Protein 3PE8 (pdb70)

Nearest PDB structures (foldseek):
  3pe8-assembly1_A  TM=1.005E+00  e=1.030E-46  Mycolicibacterium smegmatis MC2 155
  3p85-assembly1_A  TM=1.001E+00  e=3.002E-40  Mycobacterium avium 104
  4jjt-assembly1_A-2  TM=1.001E+00  e=5.258E-40  Mycobacterium tuberculosis H37Rv
  3qyr-assembly1_A  TM=1.001E+00  e=8.130E-40  Mycobacterium avium subsp. paratuberculosis
  4jjt-assembly1_C-2  TM=1.001E+00  e=1.613E-39  Mycobacterium tuberculosis H37Rv

Radius of gyration: 16.56 Å; Cα contacts (8 Å, |Δi|>4): 414; chains: 1; bounding box: 35×46×38 Å

Secondary structure (DSSP, 8-state):
--SEEEEEETTEEEEEE--GGGTT-B-HHHHHHHHHHHHHHHH-TT-SEEEEEESTT-SB--B-TTT----PPP-SS-EEEEE-SEEETHHHHHHHHSSEEEEETT-EEE--HHHHT----SSHHHHHHHHH-HHHHHHHHHH-PPEEHHHHHHHTS-S-EE-GGGHHHHHHHHHHHHHTS-HHHHHHHHHHHHHHHHHHHHHHHHHHHHHHHHHHHH-

Solvent-accessible surface area: 10639 Å² total; per-residue (Å²): 130,80,23,10,76,87,77,58,73,118,96,11,32,20,0,24,0,23,36,55,144,38,159,0,10,2,5,51,107,0,69,62,31,1,20,128,12,0,39,74,0,43,115,41,121,94,0,4,0,0,0,1,8,7,19,78,100,25,0,0,36,1,91,15,83,105,104,115,98,86,119,42,30,119,5,28,2,8,3,0,0,0,0,5,1,11,0,20,15,2,0,0,6,2,0,1,35,3,50,48,9,0,0,0,102,79,3,80,0,2,4,24,16,66,159,88,32,101,74,13,59,17,2,4,56,18,32,0,40,89,63,7,33,84,52,50,4,158,163,5,26,144,61,8,78,123,12,52,3,112,48,0,67,193,34,50,8,5,91,52,29,20,48,41,131,66,4,43,62,0,0,126,125,41,0,62,78,25,38,69,93,101,34,80,52,29,65,66,106,21,62,50,137,53,63,87,44,61,144,130,9,34,60,45,52,163,58,13,27,75,42,3,107,65,104,129,91,95,97

B-factor: mean 17.25, std 8.81, range [2.0, 65.83]

Structure (mmCIF, N/CA/C/O backbone):
data_3PE8
#
_entry.id   3PE8
#
_cell.length_a   87.410
_cell.length_b   87.410
_cell.length_c   185.190
_cell.angle_alpha   90.000
_cell.angle_beta   90.000
_cell.angle_gamma   120.000
#
_symmetry.space_group_name_H-M   'H 3 2'
#
loop_
_entity.id
_entity.type
_entity.pdbx_description
1 polymer 'Enoyl-CoA hydratase'
2 non-polymer 1,2-ETHANEDIOL
3 non-polymer 'ZINC ION'
4 water water
#
loop_
_atom_site.group_PDB
_atom_site.id
_atom_site.type_symbol
_atom_site.label_atom_id
_atom_site.label_alt_id
_atom_site.label_comp_id
_atom_site.label_asym_id
_atom_site.label_entity_id
_atom_site.label_seq_id
_atom_site.pdbx_PDB_ins_code
_atom_site.Cartn_x
_atom_site.Cartn_y
_atom_site.Cartn_z
_atom_site.occupancy
_atom_site.B_iso_or_equiv
_atom_site.auth_seq_id
_atom_site.auth_comp_id
_atom_site.auth_asym_id
_atom_site.auth_atom_id
_atom_site.pdbx_PDB_model_num
ATOM 1 N N . SER A 1 8 ? 38.942 14.148 68.484 1.00 32.11 4 SER A N 1
ATOM 2 C CA . SER A 1 8 ? 37.716 14.990 68.653 1.00 30.23 4 SER A CA 1
ATOM 3 C C . SER A 1 8 ? 36.983 14.651 69.945 1.00 27.83 4 SER A C 1
ATOM 4 O O . SER A 1 8 ? 37.217 13.601 70.541 1.00 29.72 4 SER A O 1
ATOM 6 N N . PRO A 1 9 ? 36.095 15.549 70.398 1.00 33.21 5 PRO A N 1
ATOM 7 C CA . PRO A 1 9 ? 35.394 15.233 71.635 1.00 28.45 5 PRO A CA 1
ATOM 8 C C . PRO A 1 9 ? 34.459 14.053 71.436 1.00 23.71 5 PRO A C 1
ATOM 9 O O . PRO A 1 9 ? 33.935 13.842 70.330 1.00 21.85 5 PRO A O 1
ATOM 13 N N . VAL A 1 10 ? 34.227 13.323 72.512 1.00 19.40 6 VAL A N 1
ATOM 14 C CA . VAL A 1 10 ? 33.336 12.170 72.460 1.00 17.31 6 VAL A CA 1
ATOM 15 C C . VAL A 1 10 ? 31.869 12.560 72.331 1.00 15.19 6 VAL A C 1
ATOM 16 O O . VAL A 1 10 ? 31.053 11.702 72.022 1.00 13.92 6 VAL A O 1
ATOM 20 N N . LEU A 1 11 ? 31.535 13.838 72.567 1.00 14.53 7 LEU A N 1
ATOM 21 C CA . LEU A 1 11 ? 30.157 14.335 72.476 1.00 13.46 7 LEU A CA 1
ATOM 22 C C . LEU A 1 11 ? 30.169 15.697 71.818 1.00 14.29 7 LEU A C 1
ATOM 23 O O . LEU A 1 11 ? 30.814 16.599 72.330 1.00 16.86 7 LEU A O 1
ATOM 28 N N . LEU A 1 12 ? 29.508 15.843 70.685 1.00 13.09 8 LEU A N 1
ATOM 29 C CA . LEU A 1 12 ? 29.401 17.147 70.029 1.00 13.86 8 LEU A CA 1
ATOM 30 C C . LEU A 1 12 ? 28.166 17.864 70.529 1.00 13.77 8 LEU A C 1
ATOM 31 O O . LEU A 1 12 ? 27.134 17.218 70.789 1.00 13.66 8 LEU A O 1
ATOM 36 N N . VAL A 1 13 ? 28.277 19.187 70.691 1.00 13.86 9 VAL A N 1
ATOM 37 C CA . VAL A 1 13 ? 27.179 20.004 71.234 1.00 14.15 9 VAL A CA 1
ATOM 38 C C . VAL A 1 13 ? 26.961 21.205 70.318 1.00 14.40 9 VAL A C 1
ATOM 39 O O . VAL A 1 13 ? 27.896 21.928 70.011 1.00 16.10 9 VAL A O 1
ATOM 43 N N . ASP A 1 14 ? 25.702 21.429 69.908 1.00 13.17 10 ASP A N 1
ATOM 44 C CA . ASP A 1 14 ? 25.309 22.587 69.121 1.00 14.38 10 ASP A CA 1
ATOM 45 C C . ASP A 1 14 ? 24.055 23.177 69.766 1.00 12.86 10 ASP A C 1
ATOM 46 O O . ASP A 1 14 ? 23.186 22.416 70.199 1.00 13.99 10 ASP A O 1
ATOM 51 N N . THR A 1 15 ? 23.944 24.493 69.788 1.00 13.50 11 THR A N 1
ATOM 52 C CA . THR A 1 15 ? 22.698 25.158 70.231 1.00 13.60 11 THR A CA 1
ATOM 53 C C . THR A 1 15 ? 22.288 26.153 69.160 1.00 14.08 11 THR A C 1
ATOM 54 O O . THR A 1 15 ? 23.041 27.076 68.836 1.00 15.31 11 THR A O 1
ATOM 58 N N . THR A 1 16 ? 21.114 25.910 68.582 1.00 12.97 12 THR A N 1
ATOM 59 C CA . THR A 1 16 ? 20.579 26.728 67.469 1.00 13.35 12 THR A CA 1
ATOM 60 C C . THR A 1 16 ? 19.069 26.855 67.681 1.00 12.14 12 THR A C 1
ATOM 61 O O . THR A 1 16 ? 18.398 25.834 67.881 1.00 12.83 12 THR A O 1
ATOM 65 N N . ASP A 1 17 ? 18.555 28.091 67.685 1.00 13.05 13 ASP A N 1
ATOM 66 C CA . ASP A 1 17 ? 17.120 28.323 67.789 1.00 12.57 13 ASP A CA 1
ATOM 67 C C . ASP A 1 17 ? 16.519 27.661 69.028 1.00 12.38 13 ASP A C 1
ATOM 68 O O . ASP A 1 17 ? 15.388 27.100 69.009 1.00 12.78 13 ASP A O 1
ATOM 73 N N . ARG A 1 18 ? 17.308 27.735 70.108 1.00 12.39 14 ARG A N 1
ATOM 74 C CA . ARG A 1 18 ? 16.923 27.265 71.445 1.00 13.21 14 ARG A CA 1
ATOM 75 C C . ARG A 1 18 ? 16.840 25.761 71.553 1.00 12.33 14 ARG A C 1
ATOM 76 O O . ARG A 1 18 ? 16.261 25.230 72.492 1.00 12.95 14 ARG A O 1
ATOM 84 N N . VAL A 1 19 ? 17.443 25.076 70.574 1.00 10.80 15 VAL A N 1
ATOM 85 C CA . VAL A 1 19 ? 17.503 23.623 70.552 1.00 10.33 15 VAL A CA 1
ATOM 86 C C . VAL A 1 19 ? 18.946 23.168 70.670 1.00 11.52 15 VAL A C 1
ATOM 87 O O . VAL A 1 19 ? 19.794 23.604 69.899 1.00 12.37 15 VAL A O 1
ATOM 91 N N . ARG A 1 20 ? 19.225 22.315 71.668 1.00 11.19 16 ARG A N 1
ATOM 92 C CA . ARG A 1 20 ? 20.587 21.813 71.872 1.00 11.97 16 ARG A CA 1
ATOM 93 C C . ARG A 1 20 ? 20.647 20.392 71.343 1.00 11.68 16 ARG A C 1
ATOM 94 O O . ARG A 1 20 ? 19.898 19.534 71.795 1.00 10.49 16 ARG A O 1
ATOM 102 N N . THR A 1 21 ? 21.524 20.164 70.365 1.00 11.06 17 THR A N 1
ATOM 103 C CA . THR A 1 21 ? 21.737 18.847 69.820 1.00 10.95 17 THR A CA 1
ATOM 104 C C . THR A 1 21 ? 22.990 18.254 70.447 1.00 10.45 17 THR A C 1
ATOM 105 O O . THR A 1 21 ? 24.073 18.882 70.425 1.00 11.55 17 THR A O 1
ATOM 109 N N . LEU A 1 22 ? 22.845 17.050 70.994 1.00 10.12 18 LEU A N 1
ATOM 110 C CA . LEU A 1 22 ? 23.941 16.294 71.617 1.00 10.27 18 LEU A CA 1
ATOM 111 C C . LEU A 1 22 ? 24.172 15.102 70.693 1.00 10.32 18 LEU A C 1
ATOM 112 O O . LEU A 1 22 ? 23.263 14.274 70.488 1.00 11.19 18 LEU A O 1
ATOM 117 N N . THR A 1 23 ? 25.352 15.067 70.088 1.00 10.09 19 THR A N 1
ATOM 118 C CA . THR A 1 23 ? 25.691 14.015 69.112 1.00 10.52 19 THR A CA 1
ATOM 119 C C . THR A 1 23 ? 26.736 13.098 69.721 1.00 10.06 19 THR A C 1
ATOM 120 O O . THR A 1 23 ? 27.867 13.522 69.935 1.00 12.55 19 THR A O 1
ATOM 124 N N . LEU A 1 24 ? 26.360 11.842 70.003 1.00 10.57 20 LEU A N 1
ATOM 125 C CA . LEU A 1 24 ? 27.303 10.813 70.443 1.00 11.69 20 LEU A CA 1
ATOM 126 C C . LEU A 1 24 ? 28.380 10.679 69.365 1.00 11.87 20 LEU A C 1
ATOM 127 O O . LEU A 1 24 ? 28.057 10.526 68.202 1.00 13.39 20 LEU A O 1
ATOM 132 N N . ASN A 1 25 ? 29.650 10.800 69.737 1.00 12.25 21 ASN A N 1
ATOM 133 C CA . ASN A 1 25 ? 30.704 10.979 68.750 1.00 13.00 21 ASN A CA 1
ATOM 134 C C . ASN A 1 25 ? 31.907 10.040 68.967 1.00 13.45 21 ASN A C 1
ATOM 135 O O . ASN A 1 25 ? 33.064 10.487 69.108 1.00 14.88 21 ASN A O 1
ATOM 140 N N . ARG A 1 26 ? 31.613 8.744 69.003 1.00 13.29 22 ARG A N 1
ATOM 141 C CA . ARG A 1 26 ? 32.667 7.735 68.967 1.00 14.52 22 ARG A CA 1
ATOM 142 C C . ARG A 1 26 ? 32.342 6.766 67.844 1.00 14.45 22 ARG A C 1
ATOM 143 O O . ARG A 1 26 ? 32.206 5.566 68.078 1.00 14.25 22 ARG A O 1
ATOM 151 N N . PRO A 1 27 ? 32.264 7.275 66.606 1.00 14.56 23 PRO A N 1
ATOM 152 C CA . PRO A 1 27 ? 31.835 6.372 65.532 1.00 15.05 23 PRO A CA 1
ATOM 153 C C . PRO A 1 27 ? 32.818 5.233 65.282 1.00 16.04 23 PRO A C 1
ATOM 154 O O . PRO A 1 27 ? 32.417 4.151 64.831 1.00 16.04 23 PRO A O 1
ATOM 158 N N . GLN A 1 28 ? 34.095 5.454 65.571 1.00 15.04 24 GLN A N 1
ATOM 159 C CA . GLN A 1 28 ? 35.107 4.419 65.430 1.00 16.85 24 GLN A CA 1
ATOM 160 C C . GLN A 1 28 ? 34.823 3.204 66.318 1.00 15.77 24 GLN A C 1
ATOM 161 O O . GLN A 1 28 ? 35.380 2.132 66.092 1.00 15.91 24 GLN A O 1
ATOM 167 N N . SER A 1 29 ? 33.968 3.381 67.336 1.00 14.15 25 SER A N 1
ATOM 168 C CA . SER A 1 29 ? 33.550 2.361 68.295 1.00 15.42 25 SER A CA 1
ATOM 169 C C . SER A 1 29 ? 32.016 2.220 68.327 1.00 14.24 25 SER A C 1
ATOM 170 O O . SER A 1 29 ? 31.415 1.799 69.334 1.00 14.58 25 SER A O 1
ATOM 173 N N . ARG A 1 30 ? 31.369 2.569 67.213 1.00 13.36 26 ARG A N 1
ATOM 174 C CA . ARG A 1 30 ? 29.897 2.454 67.086 1.00 13.37 26 ARG A CA 1
ATOM 175 C C . ARG A 1 30 ? 29.152 3.240 68.169 1.00 12.64 26 ARG A C 1
ATOM 176 O O . ARG A 1 30 ? 28.050 2.851 68.586 1.00 11.60 26 ARG A O 1
ATOM 184 N N . ASN A 1 31 ? 29.731 4.366 68.564 1.00 12.88 27 ASN A N 1
ATOM 185 C CA . ASN A 1 31 ? 29.202 5.229 69.595 1.00 12.43 27 ASN A CA 1
ATOM 186 C C . ASN A 1 31 ? 28.955 4.488 70.896 1.00 13.11 27 ASN A C 1
ATOM 187 O O . ASN A 1 31 ? 28.055 4.846 71.656 1.00 12.20 27 ASN A O 1
ATOM 192 N N . ALA A 1 32 ? 29.769 3.476 71.164 1.00 14.27 28 ALA A N 1
ATOM 193 C CA . ALA A 1 32 ? 29.667 2.715 72.409 1.00 14.46 28 ALA A CA 1
ATOM 194 C C . ALA A 1 32 ? 29.855 3.656 73.604 1.00 15.48 28 ALA A C 1
ATOM 195 O O . ALA A 1 32 ? 30.658 4.620 73.567 1.00 15.53 28 ALA A O 1
ATOM 197 N N . LEU A 1 33 ? 29.100 3.378 74.663 1.00 16.03 29 LEU A N 1
ATOM 198 C CA . LEU A 1 33 ? 29.077 4.222 75.853 1.00 15.84 29 LEU A CA 1
ATOM 199 C C . LEU A 1 33 ? 30.199 3.823 76.812 1.00 16.75 29 LEU A C 1
ATOM 200 O O . LEU A 1 33 ? 30.029 2.997 77.734 1.00 16.75 29 LEU A O 1
ATOM 205 N N . SER A 1 34 ? 31.367 4.378 76.536 1.00 16.62 30 SER A N 1
ATOM 206 C CA . SER A 1 34 ? 32.506 4.299 77.428 1.00 17.04 30 SER A CA 1
ATOM 207 C C . SER A 1 34 ? 32.168 5.067 78.685 1.00 17.53 30 SER A C 1
ATOM 208 O O . SER A 1 34 ? 31.221 5.855 78.723 1.00 17.01 30 SER A O 1
ATOM 211 N N . ALA A 1 35 ? 32.976 4.859 79.708 1.00 18.03 31 ALA A N 1
ATOM 212 C CA . ALA A 1 35 ? 32.835 5.637 80.940 1.00 18.33 31 ALA A CA 1
ATOM 213 C C . ALA A 1 35 ? 32.871 7.123 80.667 1.00 18.10 31 ALA A C 1
ATOM 214 O O . ALA A 1 35 ? 32.058 7.872 81.195 1.00 18.54 31 ALA A O 1
ATOM 216 N N . GLU A 1 36 ? 33.820 7.558 79.849 1.00 18.84 32 GLU A N 1
ATOM 217 C CA . GLU A 1 36 ? 33.922 8.970 79.481 1.00 19.17 32 GLU A CA 1
ATOM 218 C C . GLU A 1 36 ? 32.684 9.489 78.762 1.00 17.59 32 GLU A C 1
ATOM 219 O O . GLU A 1 36 ? 32.172 10.552 79.098 1.00 17.62 32 GLU A O 1
ATOM 225 N N . LEU A 1 37 ? 32.181 8.737 77.785 1.00 15.55 33 LEU A N 1
ATOM 226 C CA . LEU A 1 37 ? 31.004 9.214 77.053 1.00 14.82 33 LEU A CA 1
ATOM 227 C C . LEU A 1 37 ? 29.781 9.222 77.957 1.00 14.62 33 LEU A C 1
ATOM 228 O O . LEU A 1 37 ? 28.984 10.163 77.920 1.00 14.48 33 LEU A O 1
ATOM 233 N N . ARG A 1 38 ? 29.631 8.212 78.813 1.00 15.47 34 ARG A N 1
ATOM 234 C CA . ARG A 1 38 ? 28.493 8.213 79.749 1.00 15.50 34 ARG A CA 1
ATOM 235 C C . ARG A 1 38 ? 28.524 9.447 80.636 1.00 16.81 34 ARG A C 1
ATOM 236 O O . ARG A 1 38 ? 27.546 10.189 80.737 1.00 16.84 34 ARG A O 1
ATOM 244 N N . SER A 1 39 ? 29.672 9.708 81.250 1.00 16.55 35 SER A N 1
ATOM 245 C CA A SER A 1 39 ? 29.851 10.865 82.135 0.50 17.41 35 SER A CA 1
ATOM 246 C CA B SER A 1 39 ? 29.735 10.844 82.161 0.50 17.65 35 SER A CA 1
ATOM 247 C C . SER A 1 39 ? 29.507 12.160 81.413 1.00 16.67 35 SER A C 1
ATOM 248 O O . SER A 1 39 ? 28.772 13.022 81.928 1.00 17.11 35 SER A O 1
ATOM 253 N N . THR A 1 40 ? 30.093 12.305 80.227 1.00 16.14 36 THR A N 1
ATOM 254 C CA . THR A 1 40 ? 29.946 13.519 79.428 1.00 15.76 36 THR A CA 1
ATOM 255 C C . THR A 1 40 ? 28.487 13.705 78.973 1.00 14.91 36 THR A C 1
ATOM 256 O O . THR A 1 40 ? 27.937 14.815 79.051 1.00 15.32 36 THR A O 1
ATOM 260 N N . PHE A 1 41 ? 27.874 12.626 78.516 1.00 14.83 37 PHE A N 1
ATOM 261 C CA . PHE A 1 41 ? 26.490 12.695 78.024 1.00 13.32 37 PHE A CA 1
ATOM 262 C C . PHE A 1 41 ? 25.508 13.051 79.127 1.00 13.78 37 PHE A C 1
ATOM 263 O O . PHE A 1 41 ? 24.671 13.964 78.992 1.00 13.12 37 PHE A O 1
ATOM 271 N N . PHE A 1 42 ? 25.597 12.338 80.243 1.00 14.02 38 PHE A N 1
ATOM 272 C CA . PHE A 1 42 ? 24.672 12.570 81.344 1.00 15.71 38 PHE A CA 1
ATOM 273 C C . PHE A 1 42 ? 24.853 13.963 81.926 1.00 15.88 38 PHE A C 1
ATOM 274 O O . PHE A 1 42 ? 23.871 14.622 82.287 1.00 17.01 38 PHE A O 1
ATOM 282 N N . ARG A 1 43 ? 26.101 14.445 82.002 1.00 16.39 39 ARG A N 1
ATOM 283 C CA . ARG A 1 43 ? 26.360 15.814 82.408 1.00 17.05 39 ARG A CA 1
ATOM 284 C C . ARG A 1 43 ? 25.776 16.835 81.418 1.00 16.49 39 ARG A C 1
ATOM 285 O O . ARG A 1 43 ? 25.223 17.841 81.818 1.00 17.11 39 ARG A O 1
ATOM 293 N N . ALA A 1 44 ? 25.895 16.554 80.127 1.00 15.56 40 ALA A N 1
ATOM 294 C CA . ALA A 1 44 ? 25.343 17.438 79.100 1.00 14.98 40 ALA A CA 1
ATOM 295 C C . ALA A 1 44 ? 23.815 17.566 79.193 1.00 14.35 40 ALA A C 1
ATOM 296 O O . ALA A 1 44 ? 23.264 18.660 78.985 1.00 14.50 40 ALA A O 1
ATOM 298 N N . LEU A 1 45 ? 23.136 16.479 79.538 1.00 14.05 41 LEU A N 1
ATOM 299 C CA . LEU A 1 45 ? 21.688 16.523 79.764 1.00 13.48 41 LEU A CA 1
ATOM 300 C C . LEU A 1 45 ? 21.335 17.450 80.922 1.00 14.44 41 LEU A C 1
ATOM 301 O O . LEU A 1 45 ? 20.441 18.311 80.808 1.00 14.62 41 LEU A O 1
ATOM 306 N N . SER A 1 46 ? 22.060 17.311 82.031 1.00 14.46 42 SER A N 1
ATOM 307 C CA . SER A 1 46 ? 21.854 18.145 83.192 1.00 16.90 42 SER A CA 1
ATOM 308 C C . SER A 1 46 ? 22.158 19.599 82.881 1.00 16.23 42 SER A C 1
ATOM 309 O O . SER A 1 46 ? 21.426 20.521 83.281 1.00 16.75 42 SER A O 1
ATOM 312 N N . ASP A 1 47 ? 23.218 19.816 82.126 1.00 16.21 43 ASP A N 1
ATOM 313 C CA . ASP A 1 47 ? 23.609 21.183 81.780 1.00 17.19 43 ASP A CA 1
ATOM 314 C C . ASP A 1 47 ? 22.525 21.823 80.898 1.00 16.48 43 ASP A C 1
ATOM 315 O O . ASP A 1 47 ? 22.193 23.008 81.070 1.00 17.99 43 ASP A O 1
ATOM 320 N N . ALA A 1 48 ? 21.957 21.041 79.960 1.00 15.12 44 ALA A N 1
ATOM 321 C CA . ALA A 1 48 ? 20.890 21.529 79.092 1.00 13.68 44 ALA A CA 1
ATOM 322 C C . ALA A 1 48 ? 19.662 21.911 79.928 1.00 14.25 44 ALA A C 1
ATOM 323 O O . ALA A 1 48 ? 19.052 22.941 79.707 1.00 14.77 44 ALA A O 1
ATOM 325 N N . GLN A 1 49 ? 19.334 21.081 80.908 1.00 13.97 45 GLN A N 1
ATOM 326 C CA . GLN A 1 49 ? 18.205 21.366 81.787 1.00 15.31 45 GLN A CA 1
ATOM 327 C C . GLN A 1 49 ? 18.388 22.684 82.520 1.00 16.69 45 GLN A C 1
ATOM 328 O O . GLN A 1 49 ? 17.423 23.441 82.725 1.00 17.76 45 GLN A O 1
ATOM 334 N N . ASN A 1 50 ? 19.624 22.948 82.951 1.00 17.92 46 ASN A N 1
ATOM 335 C CA . ASN A 1 50 ? 19.948 24.139 83.738 1.00 20.41 46 ASN A CA 1
ATOM 336 C C . ASN A 1 50 ? 20.198 25.421 82.927 1.00 20.81 46 ASN A C 1
ATOM 337 O O . ASN A 1 50 ? 20.250 26.527 83.490 1.00 22.95 46 ASN A O 1
ATOM 342 N N . ASP A 1 51 ? 20.313 25.284 81.612 1.00 19.08 47 ASP A N 1
ATOM 343 C CA . ASP A 1 51 ? 20.717 26.380 80.758 1.00 18.99 47 ASP A CA 1
ATOM 344 C C . ASP A 1 51 ? 19.486 27.091 80.231 1.00 19.38 47 ASP A C 1
ATOM 345 O O . ASP A 1 51 ? 18.717 26.527 79.452 1.00 18.02 47 ASP A O 1
ATOM 350 N N . ASP A 1 52 ? 19.305 28.345 80.632 1.00 20.96 48 ASP A N 1
ATOM 351 C CA . ASP A 1 52 ? 18.150 29.110 80.219 1.00 21.82 48 ASP A CA 1
ATOM 352 C C . ASP A 1 52 ? 18.101 29.419 78.715 1.00 21.75 48 ASP A C 1
ATOM 353 O O . ASP A 1 52 ? 17.047 29.817 78.227 1.00 22.83 48 ASP A O 1
ATOM 358 N N . ASP A 1 53 ? 19.200 29.197 77.988 1.00 21.35 49 ASP A N 1
ATOM 359 C CA . ASP A 1 53 ? 19.238 29.366 76.533 1.00 21.36 49 ASP A CA 1
ATOM 360 C C . ASP A 1 53 ? 18.651 28.160 75.769 1.00 19.66 49 ASP A C 1
ATOM 361 O O . ASP A 1 53 ? 18.502 28.234 74.538 1.00 19.89 49 ASP A O 1
ATOM 366 N N . VAL A 1 54 ? 18.266 27.107 76.490 1.00 16.79 50 VAL A N 1
ATOM 367 C CA . VAL A 1 54 ? 17.829 25.848 75.854 1.00 14.95 50 VAL A CA 1
ATOM 368 C C . VAL A 1 54 ? 16.391 25.517 76.222 1.00 13.76 50 VAL A C 1
ATOM 369 O O . VAL A 1 54 ? 16.022 25.515 77.408 1.00 14.44 50 VAL A O 1
ATOM 373 N N . ASP A 1 55 ? 15.573 25.257 75.213 1.00 13.14 51 ASP A N 1
ATOM 374 C CA . ASP A 1 55 ? 14.201 24.779 75.455 1.00 13.32 51 ASP A CA 1
ATOM 375 C C . ASP A 1 55 ? 14.013 23.286 75.205 1.00 11.89 51 ASP A C 1
ATOM 376 O O . ASP A 1 55 ? 13.153 22.660 75.823 1.00 12.49 51 ASP A O 1
ATOM 381 N N . VAL A 1 56 ? 14.750 22.741 74.237 1.00 11.32 52 VAL A N 1
ATOM 382 C CA . VAL A 1 56 ? 14.551 21.381 73.720 1.00 9.89 52 VAL A CA 1
ATOM 383 C C . VAL A 1 56 ? 15.915 20.763 73.430 1.00 9.76 52 VAL A C 1
ATOM 384 O O . VAL A 1 56 ? 16.862 21.480 73.044 1.00 10.49 52 VAL A O 1
ATOM 388 N N . VAL A 1 57 ? 16.044 19.463 73.711 1.00 9.60 53 VAL A N 1
ATOM 389 C CA . VAL A 1 57 ? 17.250 18.694 73.401 1.00 9.61 53 VAL A CA 1
ATOM 390 C C . VAL A 1 57 ? 16.957 17.670 72.288 1.00 9.75 53 VAL A C 1
ATOM 391 O O . VAL A 1 57 ? 15.895 17.000 72.323 1.00 9.54 53 VAL A O 1
ATOM 395 N N . ILE A 1 58 ? 17.879 17.549 71.325 1.00 9.47 54 ILE A N 1
ATOM 396 C CA . ILE A 1 58 ? 17.905 16.430 70.380 1.00 9.42 54 ILE A CA 1
ATOM 397 C C . ILE A 1 58 ? 19.116 15.573 70.690 1.00 9.57 54 ILE A C 1
ATOM 398 O O . ILE A 1 58 ? 20.230 16.114 70.786 1.00 11.22 54 ILE A O 1
ATOM 403 N N . VAL A 1 59 ? 18.917 14.265 70.793 1.00 9.04 55 VAL A N 1
ATOM 404 C CA . VAL A 1 59 ? 20.016 13.334 70.956 1.00 8.65 55 VAL A CA 1
ATOM 405 C C . VAL A 1 59 ? 20.150 12.529 69.671 1.00 9.13 55 VAL A C 1
ATOM 406 O O . VAL A 1 59 ? 19.159 11.986 69.191 1.00 9.11 55 VAL A O 1
ATOM 410 N N . THR A 1 60 ? 21.379 12.432 69.132 1.00 8.65 56 THR A N 1
ATOM 411 C CA . THR A 1 60 ? 21.580 11.645 67.919 1.00 9.07 56 THR A CA 1
ATOM 412 C C . THR A 1 60 ? 22.964 11.058 67.977 1.00 10.35 56 THR A C 1
ATOM 413 O O . THR A 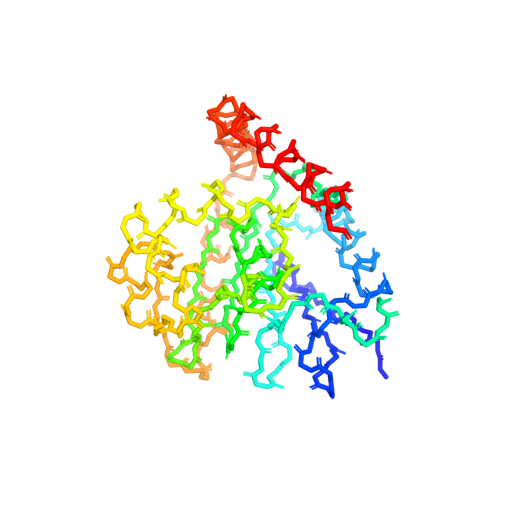1 60 ? 23.727 11.360 68.905 1.00 11.09 56 THR A O 1
ATOM 417 N N . GLY A 1 61 ? 23.293 10.239 66.994 1.00 9.65 57 GLY A N 1
ATOM 418 C CA . GLY A 1 61 ? 24.644 9.669 66.898 1.00 10.15 57 GLY A CA 1
ATOM 419 C C . GLY A 1 61 ? 25.363 10.064 65.630 1.00 9.84 57 GLY A C 1
ATOM 420 O O . GLY A 1 61 ? 24.739 10.247 64.576 1.00 10.69 57 GLY A O 1
ATOM 421 N N . ALA A 1 62 ? 26.687 10.136 65.706 1.00 10.92 58 ALA A N 1
ATOM 422 C CA . ALA A 1 62 ? 27.506 10.221 64.509 1.00 11.48 58 ALA A CA 1
ATOM 423 C C . ALA A 1 62 ? 27.233 9.000 63.641 1.00 11.64 58 ALA A C 1
ATOM 424 O O . ALA A 1 62 ? 27.133 7.901 64.159 1.00 12.99 58 ALA A O 1
ATOM 426 N N . ASP A 1 63 ? 27.077 9.171 62.336 1.00 11.40 59 ASP A N 1
ATOM 427 C CA . ASP A 1 63 ? 26.749 8.035 61.475 1.00 11.86 59 ASP A CA 1
ATOM 428 C C . ASP A 1 63 ? 27.862 6.966 61.459 1.00 11.92 59 ASP A C 1
ATOM 429 O O . ASP A 1 63 ? 29.041 7.278 61.692 1.00 12.20 59 ASP A O 1
ATOM 434 N N . PRO A 1 64 ? 27.498 5.712 61.142 1.00 12.48 60 PRO A N 1
ATOM 435 C CA . PRO A 1 64 ? 26.175 5.248 60.713 1.00 12.87 60 PRO A CA 1
ATOM 436 C C . PRO A 1 64 ? 25.376 4.518 61.776 1.00 13.48 60 PRO A C 1
ATOM 437 O O . PRO A 1 64 ? 24.298 4.001 61.455 1.00 14.16 60 PRO A O 1
ATOM 441 N N . VAL A 1 65 ? 25.880 4.469 63.009 1.00 13.53 61 VAL A N 1
ATOM 442 C CA . VAL A 1 65 ? 25.238 3.745 64.107 1.00 13.14 61 VAL A CA 1
ATOM 443 C C . VAL A 1 65 ? 24.719 4.790 65.095 1.00 12.42 61 VAL A C 1
ATOM 444 O O . VAL A 1 65 ? 25.359 5.811 65.291 1.00 13.60 61 VAL A O 1
ATOM 448 N N . PHE A 1 66 ? 23.544 4.594 65.696 1.00 10.47 62 PHE A N 1
ATOM 449 C CA . PHE A 1 66 ? 23.089 5.486 66.773 1.00 9.54 62 PHE A CA 1
ATOM 450 C C . PHE A 1 66 ? 23.918 5.212 68.032 1.00 10.67 62 PHE A C 1
ATOM 451 O O . PHE A 1 66 ? 24.681 6.086 68.479 1.00 9.60 62 PHE A O 1
ATOM 459 N N . CYS A 1 67 ? 23.842 3.989 68.551 1.00 9.96 63 CYS A N 1
ATOM 460 C CA . CYS A 1 67 ? 24.591 3.585 69.755 1.00 9.68 63 CYS A CA 1
ATOM 461 C C . CYS A 1 67 ? 24.534 2.069 69.891 1.00 11.08 63 CYS A C 1
ATOM 462 O O . CYS A 1 67 ? 23.431 1.515 69.981 1.00 11.08 63 CYS A O 1
ATOM 465 N N . ALA A 1 68 ? 25.711 1.425 69.891 1.00 12.37 64 ALA A N 1
ATOM 466 C CA . ALA A 1 68 ? 25.822 -0.041 69.989 1.00 13.60 64 ALA A CA 1
ATOM 467 C C . ALA A 1 68 ? 25.714 -0.566 71.405 1.00 14.61 64 ALA A C 1
ATOM 468 O O . ALA A 1 68 ? 25.764 -1.781 71.566 1.00 15.66 64 ALA A O 1
ATOM 470 N N . GLY A 1 69 ? 25.609 0.318 72.406 1.00 15.34 65 GLY A N 1
ATOM 471 C CA . GLY A 1 69 ? 25.469 -0.091 73.819 1.00 16.70 65 GLY A CA 1
ATOM 472 C C . GLY A 1 69 ? 26.688 0.271 74.652 1.00 19.18 65 GLY A C 1
ATOM 473 O O . GLY A 1 69 ? 27.530 1.040 74.242 1.00 18.35 65 GLY A O 1
ATOM 474 N N . LEU A 1 70 ? 26.778 -0.335 75.828 1.00 21.42 66 LEU A N 1
ATOM 475 C CA . LEU A 1 70 ? 27.901 -0.087 76.729 1.00 25.97 66 LEU A CA 1
ATOM 476 C C . LEU A 1 70 ? 29.175 -0.577 76.068 1.00 28.15 66 LEU A C 1
ATOM 477 O O . LEU A 1 70 ? 29.155 -1.558 75.299 1.00 27.98 66 LEU A O 1
ATOM 482 N N . ASP A 1 71 ? 30.290 0.122 76.320 1.00 30.12 67 ASP A N 1
ATOM 483 C CA . ASP A 1 71 ? 31.591 -0.303 75.792 1.00 32.48 67 ASP A CA 1
ATOM 484 C C . ASP A 1 71 ? 32.025 -1.536 76.603 1.00 35.00 67 ASP A C 1
ATOM 485 O O . ASP A 1 71 ? 32.455 -1.419 77.752 1.00 35.53 67 ASP A O 1
ATOM 490 N N . LEU A 1 72 ? 31.847 -2.715 76.010 1.00 37.10 68 LEU A N 1
ATOM 491 C CA . LEU A 1 72 ? 32.102 -3.981 76.704 1.00 39.54 68 LEU A CA 1
ATOM 492 C C . LEU A 1 72 ? 33.604 -4.283 76.754 1.00 41.83 68 LEU A C 1
ATOM 493 O O . LEU A 1 72 ? 34.088 -4.950 77.688 1.00 42.77 68 LEU A O 1
ATOM 495 N N . LYS A 1 73 ? 34.324 -3.809 75.734 1.00 42.98 69 LYS A N 1
ATOM 496 C CA . LYS A 1 73 ? 35.786 -3.908 75.686 1.00 44.22 69 LYS A CA 1
ATOM 497 C C . LYS A 1 73 ? 36.374 -3.262 76.934 1.00 45.33 69 LYS A C 1
ATOM 49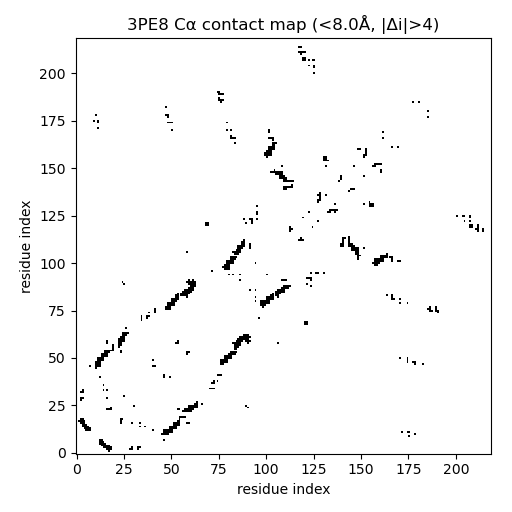8 O O . LYS A 1 73 ? 37.162 -3.873 77.670 1.00 46.03 69 LYS A O 1
ATOM 500 N N . GLU A 1 74 ? 35.971 -2.016 77.167 1.00 45.22 70 GLU A N 1
ATOM 501 C CA . GLU A 1 74 ? 36.384 -1.266 78.343 1.00 45.88 70 GLU A CA 1
ATOM 502 C C . GLU A 1 74 ? 35.957 -1.968 79.638 1.00 47.18 70 GLU A C 1
ATOM 503 O O . GLU A 1 74 ? 36.772 -2.121 80.550 1.00 48.22 70 GLU A O 1
ATOM 509 N N . LEU A 1 75 ? 34.691 -2.396 79.707 1.00 47.55 71 LEU A N 1
ATOM 510 C CA . LEU A 1 75 ? 34.143 -3.038 80.909 1.00 48.45 71 LEU A CA 1
ATOM 511 C C . LEU A 1 75 ? 34.678 -4.463 81.070 1.00 49.67 71 LEU A C 1
ATOM 512 O O . LEU A 1 75 ? 35.348 -4.772 82.057 1.00 51.19 71 LEU A O 1
ATOM 514 N N . SER A 1 85 ? 23.924 1.449 87.820 1.00 25.94 81 SER A N 1
ATOM 515 C CA . SER A 1 85 ? 22.717 2.156 88.196 1.00 25.97 81 SER A CA 1
ATOM 516 C C . SER A 1 85 ? 22.347 3.114 87.089 1.00 23.25 81 SER A C 1
ATOM 517 O O . SER A 1 85 ? 23.223 3.529 86.295 1.00 22.49 81 SER A O 1
ATOM 520 N N . PRO A 1 86 ? 21.063 3.478 87.005 1.00 22.33 82 PRO A N 1
ATOM 521 C CA . PRO A 1 86 ? 20.688 4.454 85.993 1.00 20.93 82 PRO A CA 1
ATOM 522 C C . PRO A 1 86 ? 21.227 5.853 86.307 1.00 21.21 82 PRO A C 1
ATOM 523 O O . PRO A 1 86 ? 21.438 6.191 87.472 1.00 22.00 82 PRO A O 1
ATOM 527 N N . LYS A 1 87 ? 21.515 6.594 85.244 1.00 19.61 83 LYS A N 1
ATOM 528 C CA . LYS A 1 87 ? 22.129 7.923 85.318 1.00 20.20 83 LYS A CA 1
ATOM 529 C C . LYS A 1 87 ? 21.331 9.028 84.610 1.00 19.22 83 LYS A C 1
ATOM 530 O O . LYS A 1 87 ? 21.641 10.199 84.772 1.00 19.93 83 LYS A O 1
ATOM 536 N N . TRP A 1 88 ? 20.315 8.685 83.817 1.00 18.27 84 TRP A N 1
ATOM 537 C CA . TRP A 1 88 ? 19.617 9.706 83.052 1.00 17.52 84 TRP A CA 1
ATOM 538 C C . TRP A 1 88 ? 18.913 10.608 84.053 1.00 18.75 84 TRP A C 1
ATOM 539 O O . TRP A 1 88 ? 18.141 10.107 84.876 1.00 19.18 84 TRP A O 1
ATOM 550 N N . PRO A 1 89 ? 19.174 11.930 84.000 1.00 17.36 85 PRO A N 1
ATOM 551 C CA . PRO A 1 89 ? 18.700 12.861 85.037 1.00 18.76 85 PRO A CA 1
ATOM 552 C C . PRO A 1 89 ? 17.233 13.278 84.897 1.00 17.93 85 PRO A C 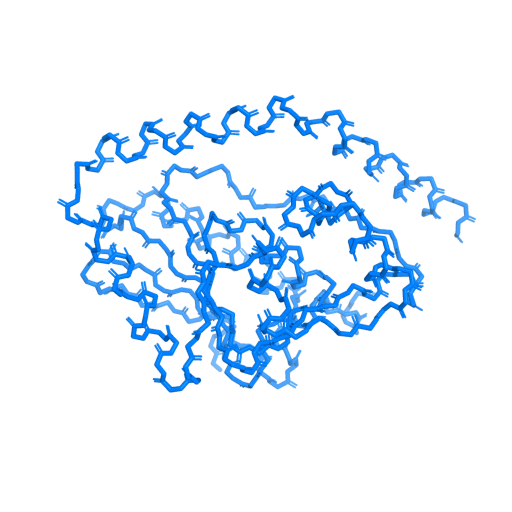1
ATOM 553 O O . PRO A 1 89 ? 16.626 13.086 83.843 1.00 17.37 85 PRO A O 1
ATOM 557 N N . ASP A 1 90 ? 16.650 13.789 85.980 1.00 19.34 86 ASP A N 1
ATOM 558 C CA A ASP A 1 90 ? 15.313 14.345 85.928 0.70 19.14 86 ASP A CA 1
ATOM 559 C CA B ASP A 1 90 ? 15.311 14.347 85.932 0.30 18.83 86 ASP A CA 1
ATOM 560 C C . ASP A 1 90 ? 15.358 15.617 85.084 1.00 18.39 86 ASP A C 1
ATOM 561 O O . ASP A 1 90 ? 16.186 16.502 85.313 1.00 19.20 86 ASP A O 1
ATOM 570 N N . MET A 1 91 ? 14.472 15.700 84.109 1.00 16.88 87 MET A N 1
ATOM 571 C CA . MET A 1 91 ? 14.448 16.814 83.164 1.00 15.72 87 MET A CA 1
ATOM 572 C C . MET A 1 91 ? 12.997 17.223 82.965 1.00 15.33 87 MET A C 1
ATOM 573 O O . MET A 1 91 ? 12.102 16.375 82.967 1.00 15.94 87 MET A O 1
ATOM 578 N N . THR A 1 92 ? 12.769 18.516 82.761 1.00 14.58 88 THR A N 1
ATOM 579 C CA . THR A 1 92 ? 11.451 19.010 82.375 1.00 13.59 88 THR A CA 1
ATOM 580 C C . THR A 1 92 ? 11.451 19.531 80.957 1.00 13.20 88 THR A C 1
ATOM 581 O O . THR A 1 92 ? 10.384 19.854 80.436 1.00 14.26 88 THR A O 1
ATOM 585 N N . LYS A 1 93 ? 12.627 19.629 80.331 1.00 12.50 89 LYS A N 1
ATOM 586 C CA . LYS A 1 93 ? 12.728 20.030 78.916 1.00 12.01 89 LYS A CA 1
ATOM 587 C C . LYS A 1 93 ? 12.663 18.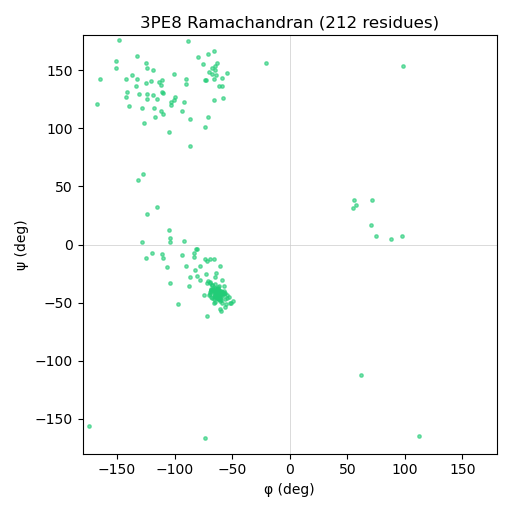776 78.026 1.00 11.61 89 LYS A C 1
ATOM 588 O O . LYS A 1 93 ? 13.314 17.784 78.310 1.00 12.08 89 LYS A O 1
ATOM 594 N N . PRO A 1 94 ? 11.925 18.839 76.918 1.00 11.15 90 PRO A N 1
ATOM 595 C CA . PRO A 1 94 ? 11.781 17.671 76.100 1.00 11.34 90 PRO A CA 1
ATOM 596 C C . PRO A 1 94 ? 13.064 17.198 75.430 1.00 10.61 90 PRO A C 1
ATOM 597 O O . PRO A 1 94 ? 13.857 18.010 74.980 1.00 10.55 90 PRO A O 1
ATOM 601 N N . VAL A 1 95 ? 13.225 15.879 75.354 1.00 9.43 91 VAL A N 1
ATOM 602 C CA . VAL A 1 95 ? 14.350 15.218 74.695 1.00 8.79 91 VAL A CA 1
ATOM 603 C C . VAL A 1 95 ? 13.827 14.382 73.533 1.00 9.17 91 VAL A C 1
ATOM 604 O O . VAL A 1 95 ? 13.027 13.466 73.721 1.00 9.60 91 VAL A O 1
ATOM 608 N N . ILE A 1 96 ? 14.255 14.736 72.335 1.00 8.26 92 ILE A N 1
ATOM 609 C CA . ILE A 1 96 ? 13.881 14.078 71.079 1.00 8.09 92 ILE A CA 1
ATOM 610 C C . ILE A 1 96 ? 15.066 13.217 70.671 1.00 8.87 92 ILE A C 1
ATOM 611 O O . ILE A 1 96 ? 16.192 13.719 70.567 1.00 10.44 92 ILE A O 1
ATOM 616 N N . GLY A 1 97 ? 14.838 11.916 70.511 1.00 8.65 93 GLY A N 1
ATOM 617 C CA . GLY A 1 97 ? 15.879 11.031 69.973 1.00 8.84 93 GLY A CA 1
ATOM 618 C C . GLY A 1 97 ? 15.739 10.940 68.482 1.00 8.99 93 GLY A C 1
ATOM 619 O O . GLY A 1 97 ? 14.654 10.544 67.983 1.00 9.45 93 GLY A O 1
ATOM 620 N N . ALA A 1 98 ? 16.801 11.300 67.743 1.00 8.15 94 ALA A N 1
ATOM 621 C CA . ALA A 1 98 ? 16.828 11.189 66.278 1.00 8.21 94 ALA A CA 1
ATOM 622 C C . ALA A 1 98 ? 17.702 9.989 65.980 1.00 8.38 94 ALA A C 1
ATOM 623 O O . ALA A 1 98 ? 18.945 10.057 66.017 1.00 8.82 94 ALA A O 1
ATOM 625 N N . ILE A 1 99 ? 17.043 8.862 65.766 1.00 8.17 95 ILE A N 1
ATOM 626 C CA . ILE A 1 99 ? 17.761 7.572 65.669 1.00 8.74 95 ILE A CA 1
ATOM 627 C C . ILE A 1 99 ? 18.223 7.363 64.241 1.00 8.92 95 ILE A C 1
ATOM 628 O O . ILE A 1 99 ? 17.411 7.068 63.341 1.00 9.19 95 ILE A O 1
ATOM 633 N N . ASN A 1 100 ? 19.536 7.484 64.038 1.00 9.06 96 ASN A N 1
ATOM 634 C CA . ASN A 1 100 ? 20.151 7.526 62.711 1.00 10.43 96 ASN A CA 1
ATOM 635 C C . ASN A 1 100 ? 20.627 6.174 62.178 1.00 10.33 96 ASN A C 1
ATOM 636 O O . ASN A 1 100 ? 21.044 6.081 61.043 1.00 12.96 96 ASN A O 1
ATOM 641 N N . GLY A 1 101 ? 20.614 5.147 63.019 1.00 9.75 97 GLY A N 1
ATOM 642 C CA . GLY A 1 101 ? 21.157 3.840 62.687 1.00 10.47 97 GLY A CA 1
ATOM 643 C C . GLY A 1 101 ? 20.837 2.895 63.839 1.00 9.22 97 GLY A C 1
ATOM 644 O O . GLY A 1 101 ? 19.885 3.137 64.604 1.00 9.81 97 GLY A O 1
ATOM 645 N N . ALA A 1 102 ? 21.628 1.833 63.964 1.00 9.41 98 ALA A N 1
ATOM 646 C CA . ALA A 1 102 ? 21.374 0.809 64.967 1.00 9.84 98 ALA A CA 1
ATOM 647 C C . ALA A 1 102 ? 21.430 1.383 66.381 1.00 9.47 98 ALA A C 1
ATOM 648 O O . ALA A 1 102 ? 22.324 2.165 66.723 1.00 9.85 98 ALA A O 1
ATOM 650 N N . ALA A 1 103 ? 20.453 0.963 67.184 1.00 9.55 99 ALA A N 1
ATOM 651 C CA . ALA A 1 103 ? 20.319 1.319 68.600 1.00 8.97 99 ALA A CA 1
ATOM 652 C C . ALA A 1 103 ? 20.196 -0.041 69.306 1.00 9.33 99 ALA A C 1
ATOM 653 O O . ALA A 1 103 ? 19.183 -0.716 69.189 1.00 9.96 99 ALA A O 1
ATOM 655 N N . VAL A 1 104 ? 21.264 -0.461 69.952 1.00 9.45 100 VAL A N 1
ATOM 656 C CA . VAL A 1 104 ? 21.413 -1.826 70.438 1.00 10.02 100 VAL A CA 1
ATOM 657 C C . VAL A 1 104 ? 21.694 -1.866 71.921 1.00 10.66 100 VAL A C 1
ATOM 658 O O . VAL A 1 104 ? 22.594 -1.201 72.402 1.00 10.77 100 VAL A O 1
ATOM 662 N N . THR A 1 105 ? 20.867 -2.615 72.659 1.00 10.68 101 THR A N 1
ATOM 663 C CA . THR A 1 105 ? 21.110 -2.958 74.054 1.00 11.00 101 THR A CA 1
ATOM 664 C C . THR A 1 105 ? 21.153 -1.695 74.899 1.00 10.20 101 THR A C 1
ATOM 665 O O . THR A 1 105 ? 20.122 -1.044 75.002 1.00 9.42 101 THR A O 1
ATOM 669 N N . GLY A 1 106 ? 22.273 -1.271 75.475 1.00 11.75 102 GLY A N 1
ATOM 670 C CA . GLY A 1 106 ? 22.278 0.021 76.180 1.00 11.66 102 GLY A CA 1
ATOM 671 C C . GLY A 1 106 ? 21.904 1.191 75.297 1.00 10.79 102 GLY A C 1
ATOM 672 O O . GLY A 1 106 ? 21.353 2.177 75.776 1.00 10.91 102 GLY A O 1
ATOM 673 N N . GLY A 1 107 ? 22.207 1.119 74.008 1.00 10.62 103 GLY A N 1
ATOM 674 C CA . GLY A 1 107 ? 21.757 2.150 73.111 1.00 10.38 103 GLY A CA 1
ATOM 675 C C . GLY A 1 107 ? 20.250 2.173 72.868 1.00 9.27 103 GLY A C 1
ATOM 676 O O . GLY A 1 107 ? 19.667 3.228 72.608 1.00 9.64 103 GLY A O 1
ATOM 677 N N . LEU A 1 108 ? 19.625 1.006 72.906 1.00 9.33 104 LEU A N 1
ATOM 678 C CA . LEU A 1 108 ? 18.162 0.926 72.863 1.00 8.75 104 LEU A CA 1
ATOM 679 C C . LEU A 1 108 ? 17.588 1.507 74.164 1.00 8.87 104 LEU A C 1
ATOM 680 O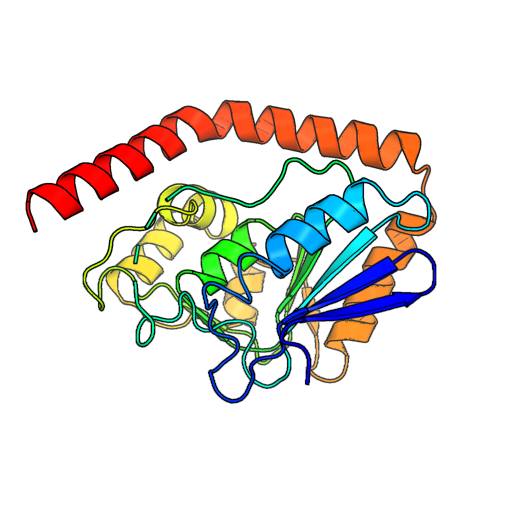 O . LEU A 1 108 ? 16.604 2.245 74.124 1.00 9.22 104 LEU A O 1
ATOM 685 N N . GLU A 1 109 ? 18.246 1.236 75.300 1.00 9.18 105 GLU A N 1
ATOM 686 C CA . GLU A 1 109 ? 17.822 1.855 76.567 1.00 8.86 105 GLU A CA 1
ATOM 687 C C . GLU A 1 109 ? 17.948 3.389 76.499 1.00 9.24 105 GLU A C 1
ATOM 688 O O . GLU A 1 109 ? 17.039 4.089 76.941 1.00 9.14 105 GLU A O 1
ATOM 694 N N . LEU A 1 110 ? 19.013 3.902 75.885 1.00 10.48 106 LEU A N 1
ATOM 695 C CA . LEU A 1 110 ? 19.096 5.369 75.679 1.00 11.06 106 LEU A CA 1
ATOM 696 C C . LEU A 1 110 ? 17.923 5.887 74.857 1.00 10.94 106 LEU A C 1
ATOM 697 O O . LEU A 1 110 ? 17.283 6.887 75.207 1.00 10.85 106 LEU A O 1
ATOM 702 N N . ALA A 1 111 ? 17.583 5.184 73.776 1.00 9.97 107 ALA A N 1
ATOM 703 C CA . ALA A 1 111 ? 16.456 5.589 72.952 1.00 9.29 107 ALA A CA 1
ATOM 704 C C . ALA A 1 111 ? 15.160 5.580 73.741 1.00 9.34 107 ALA A C 1
ATOM 705 O O . ALA A 1 111 ? 14.337 6.467 73.592 1.00 8.69 107 ALA A O 1
ATOM 707 N N . LEU A 1 112 ? 14.969 4.542 74.565 1.00 8.06 108 LEU A N 1
ATOM 708 C CA . LEU A 1 112 ? 13.775 4.364 75.389 1.00 8.01 108 LEU A CA 1
ATOM 709 C C . LEU A 1 112 ? 13.600 5.466 76.455 1.00 8.16 108 LEU A C 1
ATOM 710 O O . LEU A 1 112 ? 12.487 5.670 76.919 1.00 8.44 108 LEU A O 1
ATOM 715 N N . TYR A 1 113 ? 14.680 6.113 76.873 1.00 7.65 109 TYR A N 1
ATOM 716 C CA . TYR A 1 113 ? 14.591 7.241 77.793 1.00 9.29 109 TYR A CA 1
ATOM 717 C C . TYR A 1 113 ? 14.043 8.511 77.140 1.00 9.13 109 TYR A C 1
ATOM 718 O O . TYR A 1 113 ? 13.545 9.394 77.832 1.00 11.15 109 TYR A O 1
ATOM 727 N N . CYS A 1 114 ? 14.204 8.641 75.829 1.00 9.51 110 CYS A N 1
ATOM 728 C CA . CYS A 1 114 ? 13.764 9.876 75.167 1.00 9.63 110 CYS A CA 1
ATOM 729 C C . CYS A 1 114 ? 12.255 10.066 75.249 1.00 9.74 110 CYS A C 1
ATOM 730 O O . CYS A 1 114 ? 11.507 9.100 75.248 1.00 9.10 110 CYS A O 1
ATOM 733 N N . ASP A 1 115 ? 11.803 11.309 75.262 1.00 8.78 111 ASP A N 1
ATOM 734 C CA . ASP A 1 115 ? 10.380 11.586 75.258 1.00 8.69 111 ASP A CA 1
ATOM 735 C C . ASP A 1 115 ? 9.725 11.223 73.943 1.00 8.87 111 ASP A C 1
ATOM 736 O O . ASP A 1 115 ? 8.614 10.668 73.943 1.00 9.45 111 ASP A O 1
ATOM 741 N N . ILE A 1 116 ? 10.401 11.515 72.838 1.00 8.45 112 ILE A N 1
ATOM 742 C CA . ILE A 1 116 ? 9.839 11.416 71.478 1.00 8.03 112 ILE A CA 1
ATOM 743 C C . ILE A 1 116 ? 10.962 10.873 70.585 1.00 8.33 112 ILE A C 1
ATOM 744 O O . ILE A 1 116 ? 12.073 11.373 70.645 1.00 9.20 112 ILE A O 1
ATOM 749 N N . LEU A 1 117 ? 10.679 9.857 69.790 1.00 7.91 113 LEU A N 1
ATOM 750 C CA . LEU A 1 117 ? 11.660 9.334 68.836 1.00 8.12 113 LEU A CA 1
ATOM 751 C C . LEU A 1 117 ? 11.205 9.575 67.403 1.00 8.80 113 LEU A C 1
ATOM 752 O O . LEU A 1 117 ? 10.006 9.410 67.070 1.00 9.63 113 LEU A O 1
ATOM 757 N N . ILE A 1 118 ? 12.169 9.940 66.562 1.00 8.59 114 ILE A N 1
ATOM 758 C CA . ILE A 1 118 ? 12.032 9.982 65.124 1.00 9.43 114 ILE A CA 1
ATOM 759 C C . ILE A 1 118 ? 13.158 9.124 64.562 1.00 9.37 114 ILE A C 1
ATOM 760 O O . ILE A 1 118 ? 14.253 9.155 65.067 1.00 9.54 114 ILE A O 1
ATOM 765 N N . ALA A 1 119 ? 12.879 8.329 63.529 1.00 9.69 115 ALA A N 1
ATOM 766 C CA . ALA A 1 119 ? 13.860 7.398 62.989 1.00 10.32 115 ALA A CA 1
ATOM 767 C C . ALA A 1 119 ? 14.173 7.664 61.542 1.00 10.24 115 ALA A C 1
ATOM 768 O O . ALA A 1 119 ? 13.295 7.959 60.770 1.00 11.41 115 ALA A O 1
ATOM 770 N N . SER A 1 120 ? 15.439 7.518 61.192 1.00 9.73 116 SER A N 1
ATOM 771 C CA . SER A 1 120 ? 15.842 7.303 59.813 1.00 10.77 116 SER A CA 1
ATOM 772 C C . SER A 1 120 ? 15.300 5.955 59.308 1.00 11.17 116 SER A C 1
ATOM 773 O O . SER A 1 120 ? 15.117 4.994 60.090 1.00 11.36 116 SER A O 1
ATOM 776 N N . GLU A 1 121 ? 15.115 5.875 57.984 1.00 13.26 117 GLU A N 1
ATOM 777 C CA A GLU A 1 121 ? 14.802 4.634 57.308 0.70 14.72 117 GLU A CA 1
ATOM 778 C CA B GLU A 1 121 ? 14.804 4.612 57.325 0.30 14.88 117 GLU A CA 1
ATOM 779 C C . GLU A 1 121 ? 15.869 3.565 57.650 1.00 15.73 117 GLU A C 1
ATOM 780 O O . GLU A 1 121 ? 15.582 2.375 57.621 1.00 17.38 117 GLU A O 1
ATOM 791 N N . ASN A 1 122 ? 17.072 4.032 57.975 1.00 16.41 118 ASN A N 1
ATOM 792 C CA . ASN A 1 122 ? 18.216 3.185 58.394 1.00 18.71 118 ASN A CA 1
ATOM 793 C C . ASN A 1 122 ? 18.262 2.781 59.845 1.00 17.13 118 ASN A C 1
ATOM 794 O O . ASN A 1 122 ? 19.129 1.993 60.268 1.00 18.17 118 ASN A O 1
ATOM 799 N N . ALA A 1 123 ? 17.366 3.326 60.647 1.00 13.86 119 ALA A N 1
ATOM 800 C CA . ALA A 1 123 ? 17.365 2.959 62.067 1.00 12.80 119 ALA A CA 1
ATOM 801 C C . ALA A 1 123 ? 16.959 1.514 62.216 1.00 12.21 119 ALA A C 1
ATOM 802 O O . ALA A 1 123 ? 16.148 0.983 61.450 1.00 12.24 119 ALA A O 1
ATOM 804 N N . LYS A 1 124 ? 17.522 0.873 63.209 1.00 11.55 120 LYS A N 1
ATOM 805 C CA . LYS A 1 124 ? 17.064 -0.473 63.615 1.00 11.16 120 LYS A CA 1
ATOM 806 C C . LYS A 1 124 ? 17.330 -0.623 65.080 1.00 10.19 120 LYS A C 1
ATOM 807 O O . LYS A 1 124 ? 18.167 0.086 65.636 1.00 10.92 120 LYS A O 1
ATOM 813 N N . PHE A 1 125 ? 16.608 -1.530 65.727 1.00 8.76 121 PHE A N 1
ATOM 814 C CA . PHE A 1 125 ? 16.606 -1.594 67.189 1.00 8.55 121 PHE A CA 1
ATOM 815 C C . PHE A 1 125 ? 16.779 -3.054 67.594 1.00 9.08 121 PHE A C 1
ATOM 816 O O . PHE A 1 125 ? 16.167 -3.938 67.008 1.00 10.32 121 PHE A O 1
ATOM 824 N N . ALA A 1 126 ? 17.627 -3.297 68.574 1.00 9.03 122 ALA A N 1
ATOM 825 C CA . ALA A 1 126 ? 17.835 -4.675 69.068 1.00 9.47 122 ALA A CA 1
ATOM 826 C C . ALA A 1 126 ? 18.229 -4.721 70.511 1.00 9.68 122 ALA A C 1
ATOM 827 O O . ALA A 1 126 ? 18.843 -3.787 71.029 1.00 10.29 122 ALA A O 1
ATOM 829 N N . ASP A 1 127 ? 17.869 -5.833 71.156 1.00 10.87 123 ASP A N 1
ATOM 830 C CA . ASP A 1 127 ? 18.259 -6.126 72.516 1.00 11.25 123 ASP A CA 1
ATOM 831 C C . ASP A 1 127 ? 19.102 -7.376 72.515 1.00 12.47 123 ASP A C 1
ATOM 832 O O . ASP A 1 127 ? 18.585 -8.473 72.254 1.00 13.68 123 ASP A O 1
ATOM 837 N N . THR A 1 128 ? 20.396 -7.244 72.778 1.00 12.56 124 THR A N 1
ATOM 838 C CA . THR A 1 128 ? 21.266 -8.403 72.831 1.00 14.90 124 THR A CA 1
ATOM 839 C C . THR A 1 128 ? 21.670 -8.841 74.247 1.00 16.30 124 THR A C 1
ATOM 840 O O . THR A 1 128 ? 22.583 -9.675 74.385 1.00 17.16 124 THR A O 1
ATOM 844 N N . HIS A 1 129 ? 21.002 -8.294 75.280 1.00 16.81 125 HIS A N 1
ATOM 845 C CA . HIS A 1 129 ? 21.368 -8.610 76.671 1.00 18.84 125 HIS A CA 1
ATOM 846 C C . HIS A 1 129 ? 21.484 -10.094 76.856 1.00 21.11 125 HIS A C 1
ATOM 847 O O . HIS A 1 129 ? 22.475 -10.577 77.458 1.00 22.72 125 HIS A O 1
ATOM 854 N N . ALA A 1 130 ? 20.502 -10.857 76.395 1.00 21.33 126 ALA A N 1
ATOM 855 C CA . ALA A 1 130 ? 20.517 -12.297 76.653 1.00 23.99 126 ALA A CA 1
ATOM 856 C C . ALA A 1 130 ? 21.704 -12.937 75.945 1.00 25.50 126 ALA A C 1
ATOM 857 O O . ALA A 1 130 ? 22.435 -13.723 76.563 1.00 26.13 126 ALA A O 1
ATOM 859 N N . ARG A 1 131 ? 21.909 -12.556 74.680 1.00 24.13 127 ARG A N 1
ATOM 860 C CA A ARG A 1 131 ? 23.005 -13.073 73.870 0.50 25.82 127 ARG A CA 1
ATOM 861 C CA B ARG A 1 131 ? 23.023 -13.002 73.839 0.50 25.91 127 ARG A CA 1
ATOM 862 C C . ARG A 1 131 ? 24.374 -12.880 74.539 1.00 26.47 127 ARG A C 1
ATOM 863 O O . ARG A 1 131 ? 25.192 -13.795 74.513 1.00 28.74 127 ARG A O 1
ATOM 878 N N . VAL A 1 132 ? 24.611 -11.725 75.150 1.00 23.70 128 VAL A N 1
ATOM 879 C CA . VAL A 1 132 ? 25.888 -11.436 75.812 1.00 24.15 128 VAL A CA 1
ATOM 880 C C . VAL A 1 132 ? 25.881 -11.814 77.294 1.00 24.52 128 VAL A C 1
ATOM 881 O O . VAL A 1 132 ? 26.876 -11.590 78.005 1.00 26.28 128 VAL A O 1
ATOM 885 N N . GLY A 1 133 ? 24.778 -12.398 77.763 1.00 22.82 129 GLY A N 1
ATOM 886 C CA . GLY A 1 133 ? 24.722 -12.915 79.137 1.00 22.43 129 GLY A CA 1
ATOM 887 C C . GLY A 1 133 ? 24.675 -11.849 80.196 1.00 21.69 129 GLY A C 1
ATOM 888 O O . GLY A 1 133 ? 25.315 -11.993 81.257 1.00 21.77 129 GLY A O 1
ATOM 889 N N . LEU A 1 134 ? 23.948 -10.763 79.916 1.00 20.42 130 LEU A N 1
ATOM 890 C CA . LEU A 1 134 ? 23.781 -9.655 80.862 1.00 19.92 130 LEU A CA 1
ATOM 891 C C . LEU A 1 134 ? 22.284 -9.433 81.090 1.00 18.23 130 LEU A C 1
ATOM 892 O O . LEU A 1 134 ? 21.451 -9.789 80.241 1.00 18.90 130 LEU A O 1
ATOM 897 N N . MET A 1 135 ? 21.940 -8.931 82.265 1.00 16.44 131 MET A N 1
ATOM 898 C CA . MET A 1 135 ? 20.580 -8.452 82.527 1.00 15.39 131 MET A CA 1
ATOM 899 C C . MET A 1 135 ? 20.527 -6.922 82.428 1.00 14.63 131 MET A C 1
ATOM 900 O O . MET A 1 135 ? 21.475 -6.244 82.824 1.00 15.09 131 MET A O 1
ATOM 905 N N . PRO A 1 136 ? 19.393 -6.364 81.955 1.00 12.38 132 PRO A N 1
ATOM 906 C CA . PRO A 1 136 ? 19.279 -4.913 81.789 1.00 12.14 132 PRO A CA 1
ATOM 907 C C . PRO A 1 136 ? 19.147 -4.189 83.134 1.00 12.75 132 PRO A C 1
ATOM 908 O O . PRO A 1 136 ? 18.508 -4.695 84.061 1.00 13.81 132 PRO A O 1
ATOM 912 N N . THR A 1 137 ? 19.783 -3.019 83.245 1.00 13.03 133 THR A N 1
ATOM 913 C CA . THR A 1 137 ? 19.688 -2.193 84.433 1.00 12.80 133 THR A CA 1
ATOM 914 C C . THR A 1 137 ? 19.306 -0.746 84.136 1.00 12.94 133 THR A C 1
ATOM 915 O O . THR A 1 137 ? 19.191 0.073 85.062 1.00 12.32 133 THR A O 1
ATOM 919 N N . TRP A 1 138 ? 19.065 -0.417 82.865 1.00 10.91 134 TRP A N 1
ATOM 920 C CA . TRP A 1 138 ? 18.669 0.932 82.478 1.00 10.72 134 TRP A CA 1
ATOM 921 C C . TRP A 1 138 ? 17.265 0.944 81.896 1.00 10.46 134 TRP A C 1
ATOM 922 O O . TRP A 1 138 ? 16.925 1.763 81.034 1.00 10.77 134 TRP A O 1
ATOM 933 N N . GLY A 1 139 ? 16.440 0.055 82.403 1.00 9.81 135 GLY A N 1
ATOM 934 C CA . GLY A 1 139 ? 15.019 0.071 82.111 1.00 9.54 135 GLY A CA 1
ATOM 935 C C . GLY A 1 139 ? 14.509 -0.662 80.891 1.00 9.53 135 GLY A C 1
ATOM 936 O O . GLY A 1 139 ? 13.292 -0.612 80.637 1.00 10.21 135 GLY A O 1
ATOM 937 N N . LEU A 1 140 ? 15.369 -1.375 80.178 1.00 9.63 136 LEU A N 1
ATOM 938 C CA . LEU A 1 140 ? 14.886 -2.057 78.978 1.00 10.30 136 LEU A CA 1
ATOM 939 C C . LEU A 1 140 ? 13.666 -2.931 79.272 1.00 9.40 136 LEU A C 1
ATOM 940 O O . LEU A 1 140 ? 12.705 -2.963 78.503 1.00 9.46 136 LEU A O 1
ATOM 945 N N . SER A 1 141 ? 13.695 -3.710 80.354 1.00 10.01 137 SER A N 1
ATOM 946 C CA . SER A 1 141 ? 12.644 -4.699 80.584 1.00 9.89 137 SER A CA 1
ATOM 947 C C . SER A 1 141 ? 11.308 -4.077 81.025 1.00 9.48 137 SER A C 1
ATOM 948 O O . SER A 1 141 ? 10.263 -4.735 80.995 1.00 9.87 137 SER A O 1
ATOM 951 N N . VAL A 1 142 ? 11.356 -2.803 81.385 1.00 9.86 138 VAL A N 1
ATOM 952 C CA . VAL A 1 142 ? 10.167 -2.034 81.718 1.00 9.65 138 VAL A CA 1
ATOM 953 C C . VAL A 1 142 ? 9.693 -1.221 80.508 1.00 9.01 138 VAL A C 1
ATOM 954 O O . VAL A 1 142 ? 8.523 -1.280 80.124 1.00 8.98 138 VAL A O 1
ATOM 958 N N . ARG A 1 143 ? 10.620 -0.467 79.915 1.00 7.86 139 ARG A N 1
ATOM 959 C CA . ARG A 1 143 ? 10.232 0.462 78.864 1.00 7.85 139 ARG A CA 1
ATOM 960 C C . ARG A 1 143 ? 10.036 -0.171 77.489 1.00 7.50 139 ARG A C 1
ATOM 961 O O . ARG A 1 143 ? 9.282 0.381 76.683 1.00 8.19 139 ARG A O 1
ATOM 969 N N . LEU A 1 144 ? 10.700 -1.271 77.194 1.00 7.42 140 LEU A N 1
ATOM 970 C CA . LEU A 1 144 ? 10.502 -1.909 75.868 1.00 7.16 140 LEU A CA 1
ATOM 971 C C . LEU A 1 144 ? 9.084 -2.427 75.734 1.00 8.07 140 LEU A C 1
ATOM 972 O O . LEU A 1 144 ? 8.383 -2.043 74.796 1.00 8.84 140 LEU A O 1
ATOM 977 N N . PRO A 1 145 ? 8.558 -3.207 76.702 1.00 8.60 141 PRO A N 1
ATOM 978 C CA . PRO A 1 145 ? 7.107 -3.562 76.539 1.00 8.87 141 PRO A CA 1
ATOM 979 C C . PRO A 1 145 ? 6.176 -2.354 76.549 1.00 10.15 141 PRO A C 1
ATOM 980 O O . PRO A 1 145 ? 5.177 -2.330 75.841 1.00 10.32 141 PRO A O 1
ATOM 984 N N . GLN A 1 146 ? 6.506 -1.342 77.352 1.00 8.50 142 GLN A N 1
ATOM 985 C CA . GLN A 1 146 ? 5.727 -0.107 77.413 1.00 9.70 142 GLN A CA 1
ATOM 986 C C . GLN A 1 146 ? 5.601 0.584 76.048 1.00 8.92 142 GLN A C 1
ATOM 987 O O . GLN A 1 146 ? 4.526 1.139 75.722 1.00 12.17 142 GLN A O 1
ATOM 993 N N . LYS A 1 147 ? 6.686 0.577 75.278 1.00 8.40 143 LYS A N 1
ATOM 994 C CA . LYS A 1 147 ? 6.770 1.394 74.043 1.00 8.81 143 LYS A CA 1
ATOM 995 C C . LYS A 1 147 ? 6.660 0.621 72.734 1.00 10.47 143 LYS A C 1
ATOM 996 O O . LYS A 1 147 ? 6.364 1.236 71.697 1.00 11.69 143 LYS A O 1
ATOM 1002 N N . VAL A 1 148 ? 6.892 -0.698 72.735 1.00 9.96 144 VAL A N 1
ATOM 1003 C CA . VAL A 1 148 ? 6.755 -1.510 71.523 1.00 10.97 144 VAL A CA 1
ATOM 1004 C C . VAL A 1 148 ? 5.709 -2.617 71.651 1.00 11.75 144 VAL A C 1
ATOM 1005 O O . VAL A 1 148 ? 5.400 -3.255 70.626 1.00 12.83 144 VAL A O 1
ATOM 1009 N N . GLY A 1 149 ? 5.163 -2.825 72.853 1.00 10.89 145 GLY A N 1
ATOM 1010 C CA . GLY A 1 149 ? 4.212 -3.888 73.142 1.00 11.51 145 GLY A CA 1
ATOM 1011 C C . GLY A 1 149 ? 4.843 -5.115 73.773 1.00 10.55 145 GLY A C 1
ATOM 1012 O O . GLY A 1 149 ? 6.035 -5.387 73.589 1.00 10.41 145 GLY A O 1
ATOM 1013 N N . VAL A 1 150 ? 4.034 -5.845 74.534 1.00 10.88 146 VAL A N 1
ATOM 1014 C CA . VAL A 1 150 ? 4.506 -6.982 75.318 1.00 10.19 146 VAL A CA 1
ATOM 1015 C C . VAL A 1 150 ? 5.126 -8.085 74.441 1.00 10.13 146 VAL A C 1
ATOM 1016 O O . VAL A 1 150 ? 6.287 -8.478 74.627 1.00 10.55 146 VAL A O 1
ATOM 1020 N N . GLY A 1 151 ? 4.373 -8.567 73.475 1.00 10.20 147 GLY A N 1
ATOM 1021 C CA . GLY A 1 151 ? 4.876 -9.648 72.640 1.00 10.22 147 GLY A CA 1
ATOM 1022 C C . GLY A 1 151 ? 6.089 -9.318 71.808 1.00 8.70 147 GLY A C 1
ATOM 1023 O O . GLY A 1 151 ? 7.026 -10.120 71.663 1.00 9.36 147 GLY A O 1
ATOM 1024 N N . LEU A 1 152 ? 6.077 -8.121 71.227 1.00 9.13 148 LEU A N 1
ATOM 1025 C CA . LEU A 1 152 ? 7.208 -7.708 70.433 1.00 8.22 148 LEU A CA 1
ATOM 1026 C C . LEU A 1 152 ? 8.440 -7.482 71.300 1.00 9.08 148 LEU A C 1
ATOM 1027 O O . LEU A 1 152 ? 9.544 -7.822 70.877 1.00 8.97 148 LEU A O 1
ATOM 1032 N N . ALA A 1 153 ? 8.266 -6.925 72.502 1.00 8.10 149 ALA A N 1
ATOM 1033 C CA . ALA A 1 153 ? 9.403 -6.776 73.413 1.00 7.95 149 ALA A CA 1
ATOM 1034 C C . ALA A 1 153 ? 10.011 -8.141 73.764 1.00 8.24 149 ALA A C 1
ATOM 1035 O O . ALA A 1 153 ? 11.232 -8.300 73.765 1.00 8.94 149 ALA A O 1
ATOM 1037 N N . ARG A 1 154 ? 9.150 -9.118 74.057 1.00 8.85 150 ARG A N 1
ATOM 1038 C CA . ARG A 1 154 ? 9.624 -10.446 74.373 1.00 9.10 150 ARG A CA 1
ATOM 1039 C C . ARG A 1 154 ? 10.308 -11.075 73.173 1.00 8.95 150 ARG A C 1
ATOM 1040 O O . ARG A 1 154 ? 11.397 -11.648 73.315 1.00 9.58 150 ARG A O 1
ATOM 1048 N N . ARG A 1 155 ? 9.740 -10.915 71.980 1.00 8.74 151 ARG A N 1
ATOM 1049 C CA . ARG A 1 155 ? 10.365 -11.442 70.781 1.00 9.07 151 ARG A CA 1
ATOM 1050 C C . ARG A 1 155 ? 11.752 -10.797 70.596 1.00 9.15 151 ARG A C 1
ATOM 1051 O O . ARG A 1 155 ? 12.727 -11.505 70.316 1.00 9.45 151 ARG A O 1
ATOM 1059 N N . MET A 1 156 ? 11.847 -9.474 70.686 1.00 8.32 152 MET A N 1
ATOM 1060 C CA . MET A 1 156 ? 13.137 -8.797 70.569 1.00 8.60 152 MET A CA 1
ATOM 1061 C C . MET A 1 156 ? 14.170 -9.309 71.562 1.00 8.93 152 MET A C 1
ATOM 1062 O O . MET A 1 156 ? 15.304 -9.663 71.205 1.00 9.65 152 MET A O 1
ATOM 1067 N N . SER A 1 157 ? 13.799 -9.348 72.826 1.00 8.99 153 SER A N 1
ATOM 1068 C CA . SER A 1 157 ? 14.750 -9.709 73.887 1.00 9.09 153 SER A CA 1
ATOM 1069 C C . SER A 1 157 ? 15.215 -11.152 73.828 1.00 10.44 153 SER A C 1
ATOM 1070 O O . SER A 1 157 ? 16.367 -11.468 74.128 1.00 11.64 153 SER A O 1
ATOM 1073 N N . LEU A 1 158 ? 14.317 -12.049 73.414 1.00 10.27 154 LEU A N 1
ATOM 1074 C CA . LEU A 1 158 ? 14.663 -13.462 73.421 1.00 11.73 154 LEU A CA 1
ATOM 1075 C C . LEU A 1 158 ? 15.369 -13.913 72.124 1.00 11.67 154 LEU A C 1
ATOM 1076 O O . LEU A 1 158 ? 16.149 -14.861 72.161 1.00 11.87 154 LEU A O 1
ATOM 1081 N N . THR A 1 159 ? 15.090 -13.242 70.997 1.00 11.62 155 THR A N 1
ATOM 1082 C CA . THR A 1 159 ? 15.765 -13.548 69.724 1.00 11.04 155 THR A CA 1
ATOM 1083 C C . THR A 1 159 ? 17.061 -12.789 69.527 1.00 11.35 155 THR A C 1
ATOM 1084 O O . THR A 1 159 ? 17.992 -13.332 68.931 1.00 13.73 155 THR A O 1
ATOM 1088 N N . GLY A 1 160 ? 17.112 -11.546 69.996 1.00 11.28 156 GLY A N 1
ATOM 1089 C CA . GLY A 1 160 ? 18.192 -10.623 69.693 1.00 11.66 156 GLY A CA 1
ATOM 1090 C C . GLY A 1 160 ? 18.148 -10.036 68.297 1.00 12.50 156 GLY A C 1
ATOM 1091 O O . GLY A 1 160 ? 19.099 -9.360 67.884 1.00 15.27 156 GLY A O 1
ATOM 1092 N N . ASP A 1 161 ? 17.073 -10.302 67.551 1.00 13.58 157 ASP A N 1
ATOM 1093 C CA . ASP A 1 161 ? 16.963 -9.873 66.157 1.00 15.45 157 ASP A CA 1
ATOM 1094 C C . ASP A 1 161 ? 16.662 -8.365 66.075 1.00 13.04 157 ASP A C 1
ATOM 1095 O O . ASP A 1 161 ? 16.033 -7.755 66.964 1.00 11.95 157 ASP A O 1
ATOM 1100 N N . TYR A 1 162 ? 17.031 -7.779 64.945 1.00 13.97 158 TYR A N 1
ATOM 1101 C CA . TYR A 1 162 ? 16.729 -6.392 64.705 1.00 12.96 158 TYR A CA 1
ATOM 1102 C C . TYR A 1 162 ? 15.258 -6.160 64.385 1.00 12.96 158 TYR A C 1
ATOM 1103 O O . TYR A 1 162 ? 14.604 -6.957 63.650 1.00 14.14 158 TYR A O 1
ATOM 1112 N N . LEU A 1 163 ? 14.751 -5.057 64.902 1.00 10.88 159 LEU A N 1
ATOM 1113 C CA . LEU A 1 163 ? 13.461 -4.472 64.547 1.00 10.33 159 LEU A CA 1
ATOM 1114 C C . LEU A 1 163 ? 13.747 -3.321 63.581 1.00 10.46 159 LEU A C 1
ATOM 1115 O O . LEU A 1 163 ? 14.503 -2.402 63.916 1.00 10.44 159 LEU A O 1
ATOM 1120 N N . SER A 1 164 ? 13.133 -3.356 62.408 1.00 11.02 160 SER A N 1
ATOM 1121 C CA . SER A 1 164 ? 13.290 -2.318 61.418 1.00 10.51 160 SER A CA 1
ATOM 1122 C C . SER A 1 164 ? 12.625 -1.030 61.805 1.00 10.41 160 SER A C 1
ATOM 1123 O O . SER A 1 164 ? 11.742 -0.990 62.673 1.00 10.38 160 SER A O 1
ATOM 1126 N N . ALA A 1 165 ? 13.008 0.040 61.120 1.00 10.88 161 ALA A N 1
ATOM 1127 C CA . ALA A 1 165 ? 12.381 1.344 61.358 1.00 10.89 161 ALA A CA 1
ATOM 1128 C C . ALA A 1 165 ? 10.882 1.311 61.064 1.00 11.47 161 ALA A C 1
ATOM 1129 O O . ALA A 1 165 ? 10.105 1.888 61.843 1.00 10.44 161 ALA A O 1
ATOM 1131 N N . GLN A 1 166 ? 10.481 0.662 59.969 1.00 12.34 162 GLN A N 1
ATOM 1132 C CA . GLN A 1 166 ? 9.062 0.612 59.624 1.00 13.26 162 GLN A CA 1
ATOM 1133 C C . GLN A 1 166 ? 8.279 -0.179 60.650 1.00 12.21 162 GLN A C 1
ATOM 1134 O O . GLN A 1 166 ? 7.153 0.198 61.002 1.00 11.60 162 GLN A O 1
ATOM 1140 N N . ASP A 1 167 ? 8.855 -1.277 61.119 1.00 11.41 163 ASP A N 1
ATOM 1141 C CA . ASP A 1 167 ? 8.175 -2.068 62.152 1.00 12.03 163 ASP A CA 1
ATOM 1142 C C . ASP A 1 167 ? 8.134 -1.320 63.471 1.00 11.16 163 ASP A C 1
ATOM 1143 O O . ASP A 1 167 ? 7.120 -1.423 64.207 1.00 12.03 163 ASP A O 1
ATOM 1148 N N . ALA A 1 168 ? 9.166 -0.522 63.770 1.00 9.77 164 ALA A N 1
ATOM 1149 C CA . ALA A 1 168 ? 9.189 0.326 64.967 1.00 9.84 164 ALA A CA 1
ATOM 1150 C C . ALA A 1 168 ? 8.066 1.365 64.913 1.00 9.52 164 ALA A C 1
ATOM 1151 O O . ALA A 1 168 ? 7.386 1.614 65.919 1.00 9.86 164 ALA A O 1
ATOM 1153 N N . LEU A 1 169 ? 7.832 1.915 63.715 1.00 10.37 165 LEU A N 1
ATOM 1154 C CA . LEU A 1 169 ? 6.725 2.877 63.515 1.00 10.48 165 LEU A CA 1
ATOM 1155 C C . LEU A 1 169 ? 5.362 2.173 63.726 1.00 11.03 165 LEU A C 1
ATOM 1156 O O . LEU A 1 169 ? 4.495 2.698 64.483 1.00 12.24 165 LEU A O 1
ATOM 1161 N N . ARG A 1 170 ? 5.182 1.003 63.122 1.00 12.18 166 ARG A N 1
ATOM 1162 C CA . ARG A 1 170 ? 3.924 0.221 63.248 1.00 13.32 166 ARG A CA 1
ATOM 1163 C C . ARG A 1 170 ? 3.645 -0.073 64.715 1.00 13.84 166 ARG A C 1
ATOM 1164 O O . ARG A 1 170 ? 2.505 0.038 65.192 1.00 14.69 166 ARG A O 1
ATOM 1172 N N . ALA A 1 171 ? 4.695 -0.433 65.447 1.00 12.45 167 ALA A N 1
ATOM 1173 C CA . ALA A 1 171 ? 4.554 -0.824 66.847 1.00 13.45 167 ALA A CA 1
ATOM 1174 C C . ALA A 1 171 ? 4.380 0.312 67.827 1.00 13.24 167 ALA A C 1
ATOM 1175 O O . ALA A 1 171 ? 3.967 0.062 68.969 1.00 14.73 167 ALA A O 1
ATOM 1177 N N . GLY A 1 172 ? 4.730 1.541 67.442 1.00 12.17 168 GLY A N 1
ATOM 1178 C CA . GLY A 1 172 ? 4.639 2.709 68.320 1.00 12.13 168 GLY A CA 1
ATOM 1179 C C . GLY A 1 172 ? 5.908 3.126 69.033 1.00 10.78 168 GLY A C 1
ATOM 1180 O O . GLY A 1 172 ? 5.893 4.018 69.880 1.00 12.30 168 GLY A O 1
ATOM 1181 N N . LEU A 1 173 ? 7.015 2.481 68.686 1.00 10.43 169 LEU A N 1
ATOM 1182 C CA . LEU A 1 173 ? 8.275 2.818 69.306 1.00 9.44 169 LEU A CA 1
ATOM 1183 C C . LEU A 1 173 ? 8.798 4.177 68.839 1.00 9.93 169 LEU A C 1
ATOM 1184 O O . LEU A 1 173 ? 9.477 4.849 69.598 1.00 9.75 169 LEU A O 1
ATOM 1189 N N . VAL A 1 174 ? 8.520 4.526 67.585 1.00 9.18 170 VAL A N 1
ATOM 1190 C CA . VAL A 1 174 ? 8.894 5.820 67.023 1.00 8.81 170 VAL A CA 1
ATOM 1191 C C . VAL A 1 174 ? 7.646 6.492 66.481 1.00 9.09 170 VAL A C 1
ATOM 1192 O O . VAL A 1 174 ? 6.628 5.835 66.139 1.00 11.07 170 VAL A O 1
ATOM 1196 N N . THR A 1 175 ? 7.715 7.814 66.408 1.00 9.82 171 THR A N 1
ATOM 1197 C CA . THR A 1 175 ? 6.574 8.606 65.934 1.00 10.17 171 THR A CA 1
ATOM 1198 C C . THR A 1 175 ? 6.546 8.868 64.421 1.00 10.89 171 THR A C 1
ATOM 1199 O O . THR A 1 175 ? 5.497 9.227 63.831 1.00 11.19 171 THR A O 1
ATOM 1203 N N . GLU A 1 176 ? 7.701 8.695 63.780 1.00 11.35 172 GLU A N 1
ATOM 1204 C CA . GLU A 1 176 ? 7.915 9.125 62.408 1.00 11.75 172 GLU A CA 1
ATOM 1205 C C . GLU A 1 176 ? 9.170 8.445 61.872 1.00 11.06 172 GLU A C 1
ATOM 1206 O O . GLU A 1 176 ? 10.138 8.268 62.613 1.00 10.20 172 GLU A O 1
ATOM 1212 N N . VAL A 1 177 ? 9.117 8.062 60.596 1.00 11.30 1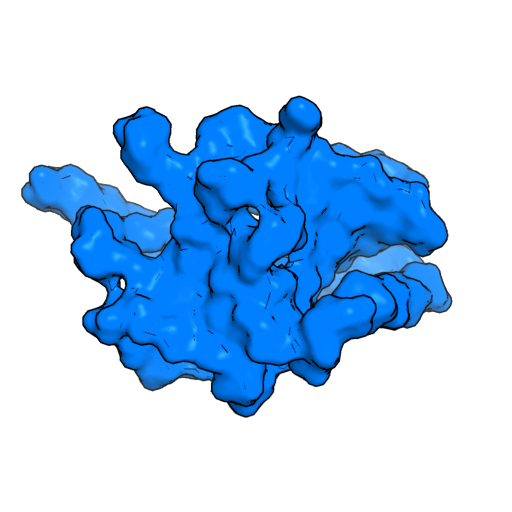73 VAL A N 1
ATOM 1213 C CA . VAL A 1 177 ? 10.257 7.516 59.865 1.00 10.53 173 VAL A CA 1
ATOM 1214 C C . VAL A 1 177 ? 10.441 8.388 58.631 1.00 11.14 173 VAL A C 1
ATOM 1215 O O . VAL A 1 177 ? 9.479 8.631 57.881 1.00 11.56 173 VAL A O 1
ATOM 1219 N N . VAL A 1 178 ? 11.686 8.840 58.434 1.00 10.79 174 VAL A N 1
ATOM 1220 C CA . VAL A 1 178 ? 12.043 9.730 57.318 1.00 11.58 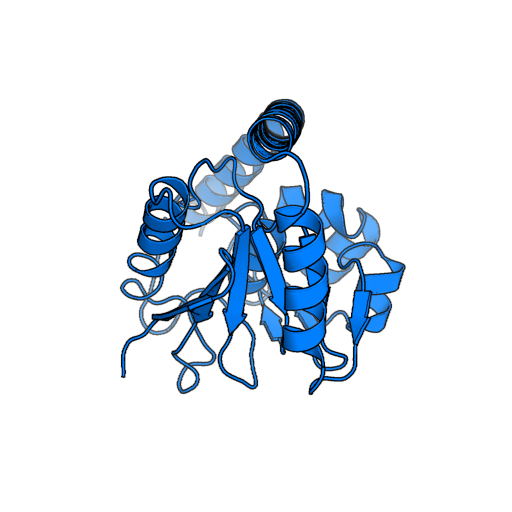174 VAL A CA 1
ATOM 1221 C C . VAL A 1 178 ? 13.292 9.231 56.605 1.00 11.35 174 VAL A C 1
ATOM 1222 O O . VAL A 1 178 ? 14.049 8.419 57.143 1.00 11.94 174 VAL A O 1
ATOM 1226 N N . ALA A 1 179 ? 13.503 9.719 55.380 1.00 11.94 175 ALA A N 1
ATOM 1227 C CA . ALA A 1 179 ? 14.712 9.418 54.655 1.00 12.95 175 ALA A CA 1
ATOM 1228 C C . ALA A 1 179 ? 15.916 9.802 55.505 1.00 12.62 175 ALA A C 1
ATOM 1229 O O . ALA A 1 179 ? 15.906 10.793 56.239 1.00 12.85 175 ALA A O 1
ATOM 1231 N N . HIS A 1 180 ? 16.999 9.063 55.360 1.00 12.97 176 HIS A N 1
ATOM 1232 C CA . HIS A 1 180 ? 18.146 9.306 56.212 1.00 12.98 176 HIS A CA 1
ATOM 1233 C C . HIS A 1 180 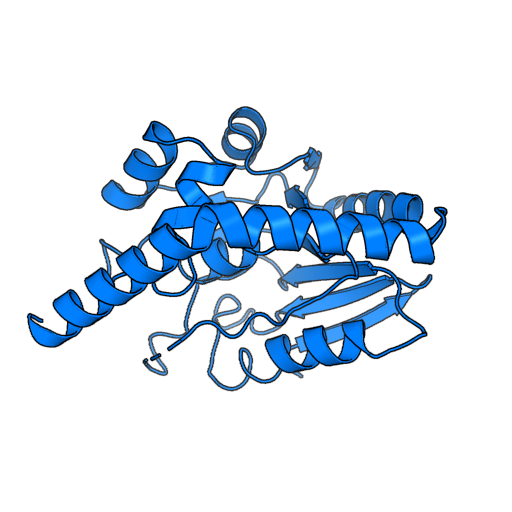? 18.621 10.758 56.166 1.00 13.26 176 HIS A C 1
ATOM 1234 O O . HIS A 1 180 ? 18.932 11.365 57.214 1.00 13.32 176 HIS A O 1
ATOM 1241 N N . ASP A 1 181 ? 18.681 11.343 54.975 1.00 14.50 177 ASP A N 1
ATOM 1242 C CA A ASP A 1 181 ? 19.257 12.685 54.900 0.50 15.65 177 ASP A CA 1
ATOM 1243 C CA B ASP A 1 181 ? 19.201 12.708 54.811 0.50 15.86 177 ASP A CA 1
ATOM 1244 C C . ASP A 1 181 ? 18.292 13.778 55.395 1.00 15.34 177 ASP A C 1
ATOM 1245 O O . ASP A 1 181 ? 18.677 14.941 55.498 1.00 17.19 177 ASP A O 1
ATOM 1254 N N . ASP A 1 182 ? 17.063 13.391 55.767 1.00 14.49 178 ASP A N 1
ATOM 1255 C CA . ASP A 1 182 ? 16.076 14.279 56.346 1.00 14.89 178 ASP A CA 1
ATOM 1256 C C . ASP A 1 182 ? 15.904 14.118 57.860 1.00 13.78 178 ASP A C 1
ATOM 1257 O O . ASP A 1 182 ? 15.059 14.753 58.452 1.00 13.25 178 ASP A O 1
ATOM 1262 N N . LEU A 1 183 ? 16.692 13.240 58.482 1.00 12.74 179 LEU A N 1
ATOM 1263 C CA . LEU A 1 183 ? 16.478 12.902 59.889 1.00 12.08 179 LEU A CA 1
ATOM 1264 C C . LEU A 1 183 ? 16.580 14.131 60.797 1.00 10.67 179 LEU A C 1
ATOM 1265 O O . LEU A 1 183 ? 15.651 14.423 61.557 1.00 10.93 179 LEU A O 1
ATOM 1270 N N . LEU A 1 184 ? 17.700 14.837 60.761 1.00 11.25 180 LEU A N 1
ATOM 1271 C CA . LEU A 1 184 ? 17.836 16.008 61.638 1.00 11.37 180 LEU A CA 1
ATOM 1272 C C . LEU A 1 184 ? 16.941 17.174 61.187 1.00 12.06 180 LEU A C 1
ATOM 1273 O O . LEU A 1 184 ? 16.438 17.890 62.033 1.00 11.20 180 LEU A O 1
ATOM 1278 N N . THR A 1 185 ? 16.681 17.315 59.888 1.00 12.76 181 THR A N 1
ATOM 1279 C CA . THR A 1 185 ? 15.625 18.214 59.414 1.00 12.95 181 THR A CA 1
ATOM 1280 C C . THR A 1 185 ? 14.299 17.942 60.137 1.00 12.73 181 THR A C 1
ATOM 1281 O O . THR A 1 185 ? 13.629 18.860 60.653 1.00 13.30 181 THR A O 1
ATOM 1285 N N . ALA A 1 186 ? 13.881 16.679 60.176 1.00 12.42 182 ALA A N 1
ATOM 1286 C CA . ALA A 1 186 ? 12.649 16.327 60.819 1.00 11.84 182 ALA A CA 1
ATOM 1287 C C . ALA A 1 186 ? 12.630 16.578 62.298 1.00 11.37 182 ALA A C 1
ATOM 1288 O O . ALA A 1 186 ? 11.595 17.000 62.868 1.00 12.65 182 ALA A O 1
ATOM 1290 N N . ALA A 1 187 ? 13.734 16.226 62.957 1.00 11.34 183 ALA A N 1
ATOM 1291 C CA . ALA A 1 187 ? 13.851 16.450 64.398 1.00 10.12 183 ALA A CA 1
ATOM 1292 C C . ALA A 1 187 ? 13.782 17.943 64.721 1.00 10.63 183 ALA A C 1
ATOM 1293 O O . ALA A 1 187 ? 13.122 18.331 65.695 1.00 10.26 183 ALA A O 1
ATOM 1295 N N . ARG A 1 188 ? 14.416 18.773 63.881 1.00 10.99 184 ARG A N 1
ATOM 1296 C CA . ARG A 1 188 ? 14.356 20.238 64.061 1.00 11.79 184 ARG A CA 1
ATOM 1297 C C . ARG A 1 188 ? 12.950 20.790 63.873 1.00 12.19 184 ARG A C 1
ATOM 1298 O O . ARG A 1 188 ? 12.579 21.743 64.548 1.00 12.07 184 ARG A O 1
ATOM 1306 N N . ARG A 1 189 ? 12.155 20.189 62.976 1.00 12.72 185 ARG A N 1
ATOM 1307 C CA . ARG A 1 189 ? 10.768 20.600 62.788 1.00 13.24 185 ARG A CA 1
ATOM 1308 C C . ARG A 1 189 ? 9.958 20.369 64.041 1.00 11.99 185 ARG A C 1
ATOM 1309 O O . ARG A 1 189 ? 9.190 21.262 64.448 1.00 12.76 185 ARG A O 1
ATOM 1317 N N . VAL A 1 190 ? 10.099 19.188 64.657 1.00 11.60 186 VAL A N 1
ATOM 1318 C CA . VAL A 1 190 ? 9.382 18.886 65.883 1.00 11.42 186 VAL A CA 1
ATOM 1319 C C . VAL A 1 190 ? 9.847 19.789 67.004 1.00 10.35 186 VAL A C 1
ATOM 1320 O O . VAL A 1 190 ? 9.048 20.388 67.694 1.00 11.85 186 VAL A O 1
ATOM 1324 N N . ALA A 1 191 ? 11.170 19.978 67.117 1.00 10.83 187 ALA A N 1
ATOM 1325 C CA . ALA A 1 191 ? 11.699 20.873 68.121 1.00 10.15 187 ALA A CA 1
ATOM 1326 C C . ALA A 1 191 ? 11.172 22.300 67.956 1.00 10.91 187 ALA A C 1
ATOM 1327 O O . ALA A 1 191 ? 10.835 22.942 68.952 1.00 11.28 187 ALA A O 1
ATOM 1329 N N . ALA A 1 192 ? 11.107 22.788 66.714 1.00 11.30 188 ALA A N 1
ATOM 1330 C CA . ALA A 1 192 ? 10.653 24.138 66.461 1.00 11.57 188 ALA A CA 1
ATOM 1331 C C . ALA A 1 192 ? 9.176 24.333 66.853 1.00 12.37 188 ALA A C 1
ATOM 1332 O O . ALA A 1 192 ? 8.805 25.373 67.419 1.00 11.87 188 ALA A O 1
ATOM 1334 N N . SER A 1 193 ? 8.364 23.316 66.609 1.00 12.51 189 SER A N 1
ATOM 1335 C CA . SER A 1 193 ? 6.974 23.351 67.066 1.00 13.41 189 SER A CA 1
ATOM 1336 C C . SER A 1 193 ? 6.857 23.478 68.576 1.00 13.23 189 SER A C 1
ATOM 1337 O O . SER A 1 193 ? 6.071 24.270 69.071 1.00 14.07 189 SER A O 1
ATOM 1340 N N . ILE A 1 194 ? 7.716 22.777 69.295 1.00 11.76 190 ILE A N 1
ATOM 1341 C CA . ILE A 1 194 ? 7.728 22.860 70.739 1.00 11.15 190 ILE A CA 1
ATOM 1342 C C . ILE A 1 194 ? 8.179 24.242 71.211 1.00 12.08 190 ILE A C 1
ATOM 1343 O O . ILE A 1 194 ? 7.575 24.831 72.087 1.00 13.33 190 ILE A O 1
ATOM 1348 N N . VAL A 1 195 ? 9.251 24.740 70.603 1.00 12.44 191 VAL A N 1
ATOM 1349 C CA . VAL A 1 195 ? 9.848 26.057 70.913 1.00 12.68 191 VAL A CA 1
ATOM 1350 C C . VAL A 1 195 ? 8.798 27.170 70.738 1.00 13.87 191 VAL A C 1
ATOM 1351 O O . VAL A 1 195 ? 8.786 28.150 71.480 1.00 14.34 191 VAL A O 1
ATOM 1355 N N . GLY A 1 196 ? 7.914 27.019 69.762 1.00 14.42 192 GLY A N 1
ATOM 1356 C CA . GLY A 1 196 ? 6.817 27.990 69.549 1.00 15.17 192 GLY A CA 1
ATOM 1357 C C . GLY A 1 196 ? 5.707 28.036 70.590 1.00 15.68 192 GLY A C 1
ATOM 1358 O O . GLY A 1 196 ? 4.862 28.957 70.583 1.00 16.79 192 GLY A O 1
ATOM 1359 N N . ASN A 1 197 ? 5.655 27.041 71.473 1.00 13.46 193 ASN A N 1
ATOM 1360 C CA . ASN A 1 197 ? 4.655 26.980 72.524 1.00 14.80 193 ASN A CA 1
ATOM 1361 C C . ASN A 1 197 ? 5.108 27.722 73.794 1.00 15.50 193 ASN A C 1
ATOM 1362 O O . ASN A 1 197 ? 6.182 28.288 73.836 1.00 16.19 193 ASN A O 1
ATOM 1367 N N . ASN A 1 198 ? 4.218 27.794 74.763 1.00 16.06 194 ASN A N 1
ATOM 1368 C CA . ASN A 1 198 ? 4.466 28.374 76.070 1.00 15.37 194 ASN A CA 1
ATOM 1369 C C . ASN A 1 198 ? 5.397 27.456 76.832 1.00 14.74 194 ASN A C 1
ATOM 1370 O O . ASN A 1 198 ? 4.992 26.357 77.233 1.00 13.78 194 ASN A O 1
ATOM 1375 N N . GLN A 1 199 ? 6.651 27.877 77.039 1.00 15.19 195 GLN A N 1
ATOM 1376 C CA . GLN A 1 199 ? 7.639 27.000 77.654 1.00 13.96 195 GLN A CA 1
ATOM 1377 C C . GLN A 1 199 ? 7.372 26.663 79.126 1.00 14.19 195 GLN A C 1
ATOM 1378 O O . GLN A 1 199 ? 7.671 25.551 79.536 1.00 13.99 195 GLN A O 1
ATOM 1384 N N . LYS A 1 200 ? 6.826 27.595 79.907 1.00 15.12 196 LYS A N 1
ATOM 1385 C CA . LYS A 1 200 ? 6.418 27.279 81.292 1.00 14.52 196 LYS A CA 1
ATOM 1386 C C . LYS A 1 200 ? 5.426 26.100 81.277 1.00 13.83 196 LYS A C 1
ATOM 1387 O O . LYS A 1 200 ? 5.539 25.138 82.060 1.00 13.57 196 LYS A O 1
ATOM 1389 N N . ALA A 1 201 ? 4.437 26.176 80.380 1.00 14.19 197 ALA A N 1
ATOM 1390 C CA . ALA A 1 201 ? 3.433 25.125 80.270 1.00 13.77 197 ALA A CA 1
ATOM 1391 C C . ALA A 1 201 ? 3.993 23.798 79.717 1.00 13.49 197 ALA A C 1
ATOM 1392 O O . ALA A 1 201 ? 3.662 22.698 80.211 1.00 13.82 197 ALA A O 1
ATOM 1394 N N . VAL A 1 202 ? 4.841 23.884 78.689 1.00 12.99 198 VAL A N 1
ATOM 1395 C CA . VAL A 1 202 ? 5.540 22.697 78.130 1.00 12.43 198 VAL A CA 1
ATOM 1396 C C . VAL A 1 202 ? 6.242 21.936 79.284 1.00 12.07 198 VAL A C 1
ATOM 1397 O O . VAL A 1 202 ? 6.105 20.715 79.455 1.00 12.81 198 VAL A O 1
ATOM 1401 N N . ARG A 1 203 ? 7.005 22.676 80.085 1.00 11.99 199 ARG A N 1
ATOM 1402 C CA . ARG A 1 203 ? 7.772 22.065 81.157 1.00 10.92 199 ARG A CA 1
ATOM 1403 C C . ARG A 1 203 ? 6.883 21.524 82.263 1.00 11.39 199 ARG A C 1
ATOM 1404 O O . ARG A 1 203 ? 7.155 20.450 82.786 1.00 12.71 199 ARG A O 1
ATOM 1412 N N . ALA A 1 204 ? 5.836 22.258 82.630 1.00 11.89 200 ALA A N 1
ATOM 1413 C CA . ALA A 1 204 ? 4.906 21.787 83.652 1.00 11.91 200 ALA A CA 1
ATOM 1414 C C . ALA A 1 204 ? 4.179 20.508 83.189 1.00 12.14 200 ALA A C 1
ATOM 1415 O O . ALA A 1 204 ? 4.047 19.530 83.945 1.00 12.35 200 ALA A O 1
ATOM 1417 N N . LEU A 1 205 ? 3.760 20.486 81.934 1.00 11.42 201 LEU A N 1
ATOM 1418 C CA . LEU A 1 205 ? 3.054 19.326 81.416 1.00 12.27 201 LEU A CA 1
ATOM 1419 C C . LEU A 1 205 ? 4.010 18.142 81.290 1.00 11.26 201 LEU A C 1
ATOM 1420 O O . LEU A 1 205 ? 3.673 17.024 81.689 1.00 10.63 201 LEU A O 1
ATOM 1425 N N . LEU A 1 206 ? 5.223 18.361 80.782 1.00 10.59 202 LEU A N 1
ATOM 1426 C CA . LEU A 1 206 ? 6.188 17.240 80.677 1.00 9.88 202 LEU A CA 1
ATOM 1427 C C . LEU A 1 206 ? 6.630 16.706 82.062 1.00 10.88 202 LEU A C 1
ATOM 1428 O O . LEU A 1 206 ? 6.757 15.511 82.265 1.00 10.98 202 LEU A O 1
ATOM 1433 N N . ASP A 1 207 ? 6.832 17.613 83.024 1.00 11.68 203 ASP A N 1
ATOM 1434 C CA . ASP A 1 207 ? 7.120 17.189 84.386 1.00 12.63 203 ASP A CA 1
ATOM 1435 C C . ASP A 1 207 ? 6.011 16.292 84.896 1.00 12.25 203 ASP A C 1
ATOM 1436 O O . ASP A 1 207 ? 6.269 15.255 85.510 1.00 12.82 203 ASP A O 1
ATOM 1441 N N . SER A 1 208 ? 4.772 16.671 84.614 1.00 11.36 204 SER A N 1
ATOM 1442 C CA . SER A 1 208 ? 3.661 15.863 85.045 1.00 11.85 204 SER A CA 1
ATOM 1443 C C . SER A 1 208 ? 3.632 14.486 84.361 1.00 11.10 204 SER A C 1
ATOM 1444 O O . SER A 1 208 ? 3.443 13.453 85.025 1.00 10.83 204 SER A O 1
ATOM 1447 N N . TYR A 1 209 ? 3.838 14.447 83.044 1.00 10.08 205 TYR A N 1
ATOM 1448 C CA . TYR A 1 209 ? 3.927 13.167 82.347 1.00 10.37 205 TYR A CA 1
ATOM 1449 C C . TYR A 1 209 ? 5.039 12.293 82.975 1.00 9.93 205 TYR A C 1
ATOM 1450 O O . TYR A 1 209 ? 4.866 11.106 83.146 1.00 10.72 205 TYR A O 1
ATOM 1459 N N . HIS A 1 210 ? 6.185 12.896 83.300 1.00 9.86 206 HIS A N 1
ATOM 1460 C CA . HIS A 1 210 ? 7.256 12.158 83.898 1.00 10.83 206 HIS A CA 1
ATOM 1461 C C . HIS A 1 210 ? 6.897 11.613 85.286 1.00 10.61 206 HIS A C 1
ATOM 1462 O O . HIS A 1 210 ? 7.254 10.482 85.636 1.00 11.89 206 HIS A O 1
ATOM 1469 N N . ARG A 1 211 ? 6.237 12.430 86.098 1.00 10.97 207 ARG A N 1
ATOM 1470 C CA . ARG A 1 211 ? 5.787 11.987 87.411 1.00 10.80 207 ARG A CA 1
ATOM 1471 C C . ARG A 1 211 ? 4.771 10.833 87.347 1.00 11.65 207 ARG A C 1
ATOM 1472 O O . ARG A 1 211 ? 4.840 9.857 88.088 1.00 13.97 207 ARG A O 1
ATOM 1474 N N . ILE A 1 212 ? 3.833 10.928 86.417 1.00 11.53 208 ILE A N 1
ATOM 1475 C CA . ILE A 1 212 ? 2.867 9.863 86.200 1.00 12.31 208 ILE A CA 1
ATOM 1476 C C . ILE A 1 212 ? 3.599 8.595 85.763 1.00 12.45 208 ILE A C 1
ATOM 1477 O O . ILE A 1 212 ? 3.350 7.523 86.283 1.00 13.44 208 ILE A O 1
ATOM 1482 N N . ASP A 1 213 ? 4.533 8.719 84.827 1.00 11.85 209 ASP A N 1
ATOM 1483 C CA . ASP A 1 213 ? 5.309 7.572 84.367 1.00 12.49 209 ASP A CA 1
ATOM 1484 C C . ASP A 1 213 ? 6.113 6.949 85.506 1.00 13.25 209 ASP A C 1
ATOM 1485 O O . ASP A 1 213 ? 6.141 5.739 85.639 1.00 13.75 209 ASP A O 1
ATOM 1490 N N . ALA A 1 214 ? 6.743 7.784 86.328 1.00 15.16 210 ALA A N 1
ATOM 1491 C CA . ALA A 1 214 ? 7.527 7.272 87.458 1.00 15.29 210 ALA A CA 1
ATOM 1492 C C . ALA A 1 214 ? 6.642 6.499 88.415 1.00 15.87 210 ALA A C 1
ATOM 1493 O O . ALA A 1 214 ? 7.002 5.411 88.887 1.00 15.48 210 ALA A O 1
ATOM 1495 N N . LEU A 1 215 ? 5.459 7.025 88.686 1.00 17.06 211 LEU A N 1
ATOM 1496 C CA . LEU A 1 215 ? 4.515 6.335 89.575 1.00 19.47 211 LEU A CA 1
ATOM 1497 C C . LEU A 1 215 ? 4.167 4.948 89.030 1.00 19.33 211 LEU A C 1
ATOM 1498 O O . LEU A 1 215 ? 4.111 3.960 89.761 1.00 20.19 211 LEU A O 1
ATOM 1503 N N . GLN A 1 216 ? 3.980 4.850 87.717 1.00 18.28 212 GLN A N 1
ATOM 1504 C CA . GLN A 1 216 ? 3.502 3.623 87.097 1.00 18.93 212 GLN A CA 1
ATOM 1505 C C . GLN A 1 216 ? 4.617 2.612 86.865 1.00 17.79 212 GLN A C 1
ATOM 1506 O O . GLN A 1 216 ? 4.349 1.420 86.751 1.00 19.60 212 GLN A O 1
ATOM 1512 N N . THR A 1 217 ? 5.861 3.064 86.812 1.00 14.92 213 THR A N 1
ATOM 1513 C CA . THR A 1 217 ? 6.972 2.175 86.442 1.00 13.73 213 THR A CA 1
ATOM 1514 C C . THR A 1 217 ? 7.938 1.827 87.585 1.00 12.73 213 THR A C 1
ATOM 1515 O O . THR A 1 217 ? 8.804 0.964 87.416 1.00 12.10 213 THR A O 1
ATOM 1519 N N . GLY A 1 218 ? 7.860 2.501 88.728 1.00 13.07 214 GLY A N 1
ATOM 1520 C CA . GLY A 1 218 ? 8.875 2.312 89.751 1.00 13.61 214 GLY A CA 1
ATOM 1521 C C . GLY A 1 218 ? 8.982 0.915 90.294 1.00 12.58 214 GLY A C 1
ATOM 1522 O O . GLY A 1 218 ? 10.095 0.413 90.492 1.00 14.02 214 GLY A O 1
ATOM 1523 N N . GLY A 1 219 ? 7.844 0.282 90.559 1.00 14.02 215 GLY A N 1
ATOM 1524 C CA . GLY A 1 219 ? 7.843 -1.117 91.042 1.00 13.40 215 GLY A CA 1
ATOM 1525 C C . GLY A 1 219 ? 8.517 -2.030 90.044 1.00 12.07 215 GLY A C 1
ATOM 1526 O O . GLY A 1 219 ? 9.254 -2.969 90.408 1.00 12.93 215 GLY A O 1
ATOM 1527 N N . ALA A 1 220 ? 8.214 -1.784 88.775 1.00 11.55 216 ALA A N 1
ATOM 1528 C CA . ALA A 1 220 ? 8.845 -2.576 87.732 1.00 10.45 216 ALA A CA 1
ATOM 1529 C C . ALA A 1 220 ? 10.337 -2.365 87.647 1.00 10.59 216 ALA A C 1
ATOM 1530 O O . ALA A 1 220 ? 11.101 -3.323 87.414 1.00 11.25 216 ALA A O 1
ATOM 1532 N N . LEU A 1 221 ? 10.768 -1.106 87.778 1.00 10.31 217 LEU A N 1
ATOM 1533 C CA . LEU A 1 221 ? 12.185 -0.793 87.774 1.00 10.84 217 LEU A CA 1
ATOM 1534 C C . LEU A 1 221 ? 12.930 -1.444 88.938 1.00 11.63 217 LEU A C 1
ATOM 1535 O O . LEU A 1 221 ? 14.056 -1.890 88.793 1.00 11.46 217 LEU A O 1
ATOM 1540 N N . TRP A 1 222 ? 12.305 -1.487 90.106 1.00 10.83 218 TRP A N 1
ATOM 1541 C CA . TRP A 1 222 ? 12.870 -2.214 91.236 1.00 11.85 218 TRP A CA 1
ATOM 1542 C C . TRP A 1 222 ? 13.019 -3.696 90.927 1.00 12.14 218 TRP A C 1
ATOM 1543 O O . TRP A 1 222 ? 14.052 -4.271 91.171 1.00 12.29 218 TRP A O 1
ATOM 1554 N N . ALA A 1 223 ? 11.976 -4.308 90.366 1.00 11.75 219 ALA A N 1
ATOM 1555 C CA . ALA A 1 223 ? 12.027 -5.695 89.977 1.00 12.12 219 ALA A CA 1
ATOM 1556 C C . ALA A 1 223 ? 13.137 -5.996 88.972 1.00 11.21 219 ALA A C 1
ATOM 1557 O O . ALA A 1 223 ? 13.815 -7.007 89.104 1.00 12.65 219 ALA A O 1
ATOM 1559 N N . GLU A 1 224 ? 13.326 -5.100 88.009 1.00 10.93 220 GLU A N 1
ATOM 1560 C CA . GLU A 1 224 ? 14.395 -5.238 87.015 1.00 10.89 220 GLU A CA 1
ATOM 1561 C C . GLU A 1 224 ? 15.762 -5.219 87.772 1.00 11.17 220 GLU A C 1
ATOM 1562 O O . GLU A 1 224 ? 16.650 -6.062 87.500 1.00 12.66 220 GLU A O 1
ATOM 1568 N N . ALA A 1 225 ? 15.921 -4.274 88.692 1.00 12.89 221 ALA A N 1
ATOM 1569 C CA . ALA A 1 225 ? 17.176 -4.110 89.427 1.00 13.05 221 ALA A CA 1
ATOM 1570 C C . ALA A 1 225 ? 17.448 -5.348 90.279 1.00 14.45 221 ALA A C 1
ATOM 1571 O O . ALA A 1 225 ? 18.563 -5.860 90.307 1.00 14.57 221 ALA A O 1
ATOM 1573 N N . GLU A 1 226 ? 16.412 -5.835 90.937 1.00 14.76 222 GLU A N 1
ATOM 1574 C CA . GLU A 1 226 ? 16.543 -7.048 91.742 1.00 16.27 222 GLU A CA 1
ATOM 1575 C C . GLU A 1 226 ? 16.919 -8.263 90.891 1.00 15.33 222 GLU A C 1
ATOM 1576 O O . GLU A 1 226 ? 17.788 -9.050 91.292 1.00 17.18 222 GLU A O 1
ATOM 1582 N N . ALA A 1 227 ? 16.304 -8.413 89.722 1.00 14.09 223 ALA A N 1
ATOM 1583 C CA . ALA A 1 227 ? 16.646 -9.527 88.832 1.00 13.32 223 ALA A CA 1
ATOM 1584 C C . ALA A 1 227 ? 18.107 -9.433 88.359 1.00 14.23 223 ALA A C 1
ATOM 1585 O O . ALA A 1 227 ? 18.791 -10.456 88.242 1.00 15.13 223 ALA A O 1
ATOM 1587 N N . ALA A 1 228 ? 18.595 -8.211 88.091 1.00 13.71 224 ALA A N 1
ATOM 1588 C CA . ALA A 1 228 ? 19.991 -8.012 87.693 1.00 15.23 224 ALA A CA 1
ATOM 1589 C C . ALA A 1 228 ? 20.945 -8.400 88.832 1.00 16.93 224 ALA A C 1
ATOM 1590 O O . ALA A 1 228 ? 21.941 -9.089 88.607 1.00 18.15 224 ALA A O 1
ATOM 1592 N N . ARG A 1 229 ? 20.626 -7.980 90.050 1.00 21.39 225 ARG A N 1
ATOM 1593 C CA . ARG A 1 229 ? 21.462 -8.319 91.185 1.00 24.68 225 ARG A CA 1
ATOM 1594 C C . ARG A 1 229 ? 21.519 -9.829 91.404 1.00 24.16 225 ARG A C 1
ATOM 1595 O O . ARG A 1 229 ? 22.587 -10.387 91.689 1.00 27.88 225 ARG A O 1
ATOM 1603 N N . GLN A 1 230 ? 20.380 -10.487 91.242 1.00 22.31 226 GLN A N 1
ATOM 1604 C CA . GLN A 1 230 ? 20.306 -11.938 91.439 1.00 25.94 226 GLN A CA 1
ATOM 1605 C C . GLN A 1 230 ? 21.129 -12.657 90.363 1.00 23.68 226 GLN A C 1
ATOM 1606 O O . GLN A 1 230 ? 21.756 -13.663 90.657 1.00 27.99 226 GLN A O 1
ATOM 1608 N N . TRP A 1 231 ? 21.086 -12.142 89.131 1.00 20.88 227 TRP A N 1
ATOM 1609 C CA . TRP A 1 231 ? 21.921 -12.650 88.019 1.00 20.72 227 TRP A CA 1
ATOM 1610 C C . TRP A 1 231 ? 23.420 -12.523 88.287 1.00 24.26 227 TRP A C 1
ATOM 1611 O O . TRP A 1 231 ? 24.200 -13.491 88.104 1.00 27.09 227 TRP A O 1
ATOM 1622 N N . MET A 1 232 ? 23.832 -11.351 88.756 1.00 26.72 228 MET A N 1
ATOM 1623 C CA . MET A 1 232 ? 25.249 -11.094 89.030 1.00 33.99 228 MET A CA 1
ATOM 1624 C C . MET A 1 232 ? 25.765 -12.031 90.112 1.00 39.74 228 MET A C 1
ATOM 1625 O O . MET A 1 232 ? 26.892 -12.538 90.009 1.00 45.92 228 MET A O 1
ATOM 1630 N N . ARG A 1 233 ? 24.929 -12.289 91.115 1.00 40.25 229 ARG A N 1
ATOM 1631 C CA . ARG A 1 233 ? 25.312 -13.127 92.254 1.00 49.82 229 ARG A CA 1
ATOM 1632 C C . ARG A 1 233 ? 25.355 -14.595 91.858 1.00 52.78 229 ARG A C 1
ATOM 1633 O O . ARG A 1 233 ? 26.294 -15.313 92.215 1.00 60.94 229 ARG A O 1
ATOM 1635 N N . SER A 1 234 ? 24.353 -15.045 91.109 1.00 48.27 230 SER A N 1
ATOM 1636 C CA . SER A 1 234 ? 24.308 -16.429 90.656 1.00 52.76 230 SER A CA 1
ATOM 1637 C C . SER A 1 234 ? 25.426 -16.683 89.641 1.00 53.52 230 SER A C 1
ATOM 1638 O O . SER A 1 234 ? 26.131 -17.689 89.729 1.00 60.82 230 SER A O 1
ATOM 1641 N N . THR A 1 235 ? 25.591 -15.753 88.699 1.00 48.50 231 THR A N 1
ATOM 1642 C CA . THR A 1 235 ? 26.631 -15.835 87.659 1.00 50.42 231 THR A CA 1
ATOM 1643 C C . THR A 1 235 ? 28.002 -15.492 88.243 1.00 58.54 231 THR A C 1
ATOM 1644 O O . THR A 1 235 ? 28.987 -16.176 87.967 1.00 65.83 231 THR A O 1
#

CATH classification: 3.90.226.10

InterPro domains:
  IPR001753 Enoyl-CoA hydratase/isomerase-like domain [PF00378] (14-210)
  IPR029045 ClpP/crotonase-like domain superfamily [SSF52096] (3-231)

Sequence (219 aa):
SPVLLVDTTDRVRTLTLNRPQSRNALSAELRSSTFFRALSDAQNDDDVDVVIVTGADPVFCAGLDLKELSPKWPDDMTKPVIGAINGAAVTGGLELALYCDILIASEENAKFADTHARRVGLMPTWGLSVRLPQKVGVGLARRMSLTGDYLSAQDALRAGLVTEVVAHDDDLLTAARRVAASIVGNNQKAVRALLDSYHRIDALQTGGALWAEAEAARQWMRST

Foldseek 3Di:
DDQWDWDADLQEIEIEREPVVQLSACEVRNVVVVQVVQVVLQVDPSHQAYEYAYDPDHGYAYHPPVRNAARNDDHLHAYEYLGRAEQEANSLLVLLPHPAYEYEQRYKYAYCCVVVQAADQSQLVPRVCVAQNDVVSVVRNVVRDIDGPVSSCVRRNHVYYDHSVCRVVVVVVVVVVSSPDDSVVSSVVSSVVVVVVCVVCVVVSVVSVVVRVVSVVVD

Organism: Mycolicibacterium smegmatis (strain ATCC 700084 / mc(2)155) (NCBI:txid246196)

=== Feature glossary ===
A reading guide for the features in this record.

Start from the sequence.

  · Sequence gives the chain of amino acids in standard one-letter code (A=alanine, C=cysteine, …, Y=tyrosine), read N→C. It is the only feature that is directly encoded by the gene; all structural features are derived from the folded form of this sequence.

Fold it, and you get atomic coordinates and the backbone conformation that goes with them.

  · The mmCIF table is the protein's shape written out atom by atom. For each backbone N, Cα, C, and carbonyl O, it records an (x, y, z) coordinate triple in Å plus the residue type, chain letter, and residue number.

  · Backbone dihedral angles. Every residue except chain termini has a φ (preceding-C → N → Cα → C) and a ψ (N → Cα → C → next-N). They are reported in degrees following the IUPAC sign convention. Secondary structure is essentially a statement about which (φ, ψ) basin each residue occupies.

  · DSSP 8-state secondary structure assigns each residue one of H (α-helix), G (3₁₀-helix), I (π-helix), E (extended β-strand), B (isolated β-bridge), T (hydrogen-bonded turn), S (bend), or '-' (coil). The assignment is computed from backbone hydrogen-bond geometry via the Kabsch–Sander algorithm.

  · P-SEA three-state annotation labels each residue as helix, strand, or coil based purely on the geometry of the Cα trace. It serves as a fallback when the full backbone (and thus DSSP) is unavailable.

Summarize the fold with a handful of shape descriptors and a per-residue structural alphabet.

  · Radius of gyration (Rg) is the root-mean-square distance of Cα atoms from their centroid — a single number for overall size and compactness. A globular domain of N residues has Rg ≈ 2.2·N^0.38 Å; an extended or disordered chain has a much larger Rg. The Cα contact count is the number of residue pairs whose Cα atoms are within 8 Å and are more than four positions apart in sequence — a standard proxy for tertiary packing density. The bounding box is the smallest axis-aligned box enclosing all Cα atoms.

  · Foldseek's 3Di representation compresses backbone geometry into a per-residue letter drawn from a learned twenty-state alphabet. It captures the tertiary interaction pattern around each residue — which residues are packed against it in space, regardless of where they are in sequence.

  · Accessible surface area quantifies burial. A residue with SASA near zero is packed into the hydrophobic core; one with SASA >100 Å² sits on the surface. Computed here via the Shrake–Rupley numerical algorithm with a 1.4 Å probe.

Ask how reliable the model is.

  · For AlphaFold models, the B-factor field carries pLDDT — the model's own estimate of local accuracy on a 0–100 scale. Regions with pLDDT<50 should be treated as essentially unmodeled; they often correspond to intrinsically disordered segments.

  · For experimental (PDB) structures, the B-factor (temperature factor) quantifies the positional spread of each atom in the crystal — a combination of thermal vibration and static disorder — in units of Å². High B-factors mark flexible loops or poorly resolved regions; low B-factors mark the rigid, well-ordered core.

  · PAE(i, j) answers: if I align the predicted and true structures on residue i, how far off (in Å) do I expect residue j to be? A block-diagonal PAE matrix with low values on the blocks and high values off-diagonal is the signature of a multi-domain protein with confidently predicted domains but uncertain inter-domain orientation.

Place it in context: what it resembles, what it is annotated as, and how it looks.

  · Structural nearest neighbors (via Foldseek easy-search vs the PDB). Reported per hit: target PDB id, E-value, and alignment TM-score. A TM-score above ~0.5 is the conventional threshold for 'same fold'.

  · Functional annotations link the protein to curated databases. InterPro entries identify conserved domains and families by matching the sequence against member-database signatures (Pfam, PROSITE, CDD, …). Gene Ontology (GO) terms describe molecular function, biological process, and cellular component in a controlled vocabulary. CATH places the structure in a hierarchical fold classification (Class/Architecture/Topology/Homologous-superfamily). The organism is the source species.

  · Plot images: a contact map (which residues are close in 3D, as an N×N binary image), a Ramachandran scatter (backbone torsion angles, revealing secondary-structure composition at a glance), and — for AlphaFold structures — a PAE heatmap (pairwise prediction confidence).

  · Structure images are PyMOL renders from six orthogonal camera directions. Cartoon representation draws helices as coils and strands as arrows; sticks shows the backbone as bonds; surface shows the solvent-excluded envelope. Rainbow coloring maps sequence position to hue (blue→red, N→C); chain coloring assigns a distinct color per polypeptide.